Protein AF-A0A6A3ADL6-F1 (afdb_monomer)

Radius of gyration: 21.62 Å; Cα contacts (8 Å, |Δi|>4): 253; chains: 1; bounding box: 56×43×59 Å

pLDDT: mean 82.07, std 18.43, range [26.05, 97.94]

Mean predicted aligned error: 9.46 Å

Foldseek 3Di:
DDDDDPPVVVVVVLVQLVVPPDDDDPPVLSLQLVLQLVLLVVLCVVLPVVLADPLLSVLLSLLSSCVVQLPPWDQDPVRDTDRVLQCSQCPRVVHDSVSSVLSNLLSVLLVLLLQLLVVLLVVDDPPRDPDCLDPLLPPADPVLSSLLSLLVSCLSNFPSVLSSLLSSLLVHDDPDDDDDDNPPDRSPSVVSSVSSVSSQVSCVVLVSNGSNVDDQQDDLVLLCVLLVPPDDDPVSVSLSSNSSSVCSSPVPDHSVNSSVVSNVVSVVVVVVD

Sequence (273 aa):
MNVPCPGNEFGLWLVLALSVVGKGWGGSWRLLSAAYLDASWQLIQLIGCSNFDAEQRRLCLYSALFLPLRGTSYKDRKDKMIPEVNYIFRDSLKRKASDADTVINIHKSLEKFLSLIPSLLSNGDVQITEVDWGKEFVDVPVTSKLRVLTGFLLREIKDFWRVALLVSTLLYHSDIDCSQDIIGDHFQLDKRKGIFVSVENAIVKLGLEKVWDLKPLVNGKDIMNVLQLKVGGPLVREWQQKALSWQLAHPSGTAEECLDWMKETYSKRIKME

Organism: Hibiscus syriacus (NCBI:txid106335)

Nearest PDB structures (foldseek):
  8tno-assembly1_A  TM=2.642E-01  e=3.066E+00  synthetic construct
  8xma-assembly1_A  TM=2.063E-01  e=3.663E+00  Homo sapiens

Solvent-accessible surface area (backbone atoms only — not comparable to full-atom values): 16088 Å² total; per-residue (Å²): 134,87,77,78,80,68,63,73,63,50,53,53,51,50,54,53,61,62,63,68,66,62,97,83,71,69,75,63,60,61,54,51,20,50,50,37,28,52,52,50,52,52,41,41,57,73,75,36,61,85,84,42,56,76,62,53,48,52,48,36,43,51,38,29,39,46,47,88,46,63,88,42,62,45,68,48,102,80,71,45,80,40,50,46,60,46,50,45,27,53,74,70,66,64,46,60,68,66,58,31,53,50,34,53,49,36,52,66,44,27,65,60,47,55,42,41,48,62,40,49,68,56,82,74,63,82,76,66,59,99,64,92,81,59,87,81,61,78,86,52,56,77,92,31,38,66,53,26,55,52,40,52,53,36,43,75,51,36,93,47,38,65,43,29,48,50,57,27,42,77,70,55,78,67,100,71,81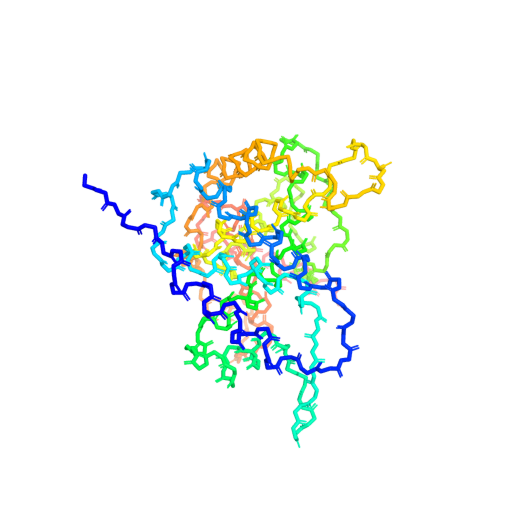,94,68,96,41,91,87,74,51,74,87,45,53,70,60,35,45,51,51,44,53,48,40,52,50,39,41,46,74,67,68,42,79,61,48,51,77,58,72,72,75,67,55,76,65,57,51,28,61,68,70,69,47,93,65,84,53,72,68,55,54,52,50,50,53,47,51,47,46,49,44,51,53,36,83,86,62,50,51,66,59,51,51,51,53,47,46,55,53,51,55,52,52,64,75,75,108

Structure (mmCIF, N/CA/C/O backbone):
data_AF-A0A6A3ADL6-F1
#
_entry.id   AF-A0A6A3ADL6-F1
#
loop_
_atom_site.group_PDB
_atom_site.id
_atom_site.type_symbol
_atom_site.label_atom_id
_atom_site.label_alt_id
_atom_site.label_comp_id
_atom_site.label_asym_id
_atom_site.label_entity_id
_atom_site.label_seq_id
_atom_site.pdbx_PDB_ins_code
_atom_site.Cartn_x
_atom_site.Cartn_y
_atom_site.Cartn_z
_atom_site.occupancy
_atom_site.B_iso_or_equiv
_atom_site.auth_seq_id
_atom_site.auth_comp_id
_atom_site.auth_asym_id
_atom_site.auth_atom_id
_atom_site.pdbx_PDB_model_num
ATOM 1 N N . MET A 1 1 ? 24.712 -21.398 -8.195 1.00 28.28 1 MET A N 1
ATOM 2 C CA . MET A 1 1 ? 23.794 -21.830 -9.271 1.00 28.28 1 MET A CA 1
ATOM 3 C C . MET A 1 1 ? 23.342 -20.583 -10.008 1.00 28.28 1 MET A C 1
ATOM 5 O O . MET A 1 1 ? 22.650 -19.764 -9.419 1.00 28.28 1 MET A O 1
ATOM 9 N N . ASN A 1 2 ? 23.840 -20.392 -11.231 1.00 26.05 2 ASN A N 1
ATOM 10 C CA . ASN A 1 2 ? 23.532 -19.236 -12.071 1.00 26.05 2 ASN A CA 1
ATOM 11 C C . ASN A 1 2 ? 22.066 -19.292 -12.504 1.00 26.05 2 ASN A C 1
ATOM 13 O O . ASN A 1 2 ? 21.670 -20.200 -13.231 1.00 26.05 2 ASN A O 1
ATOM 17 N N . VAL A 1 3 ? 21.274 -18.326 -12.050 1.00 30.58 3 VAL A N 1
ATOM 18 C CA . VAL A 1 3 ? 19.953 -18.049 -12.619 1.00 30.58 3 VAL A CA 1
ATOM 19 C C . VAL A 1 3 ? 20.197 -17.398 -13.987 1.00 30.58 3 VAL A C 1
ATOM 21 O O . VAL A 1 3 ? 20.947 -16.423 -14.046 1.00 30.58 3 VAL A O 1
ATOM 24 N N . PRO A 1 4 ? 19.646 -17.921 -15.095 1.00 28.30 4 PRO A N 1
ATOM 25 C CA . PRO A 1 4 ? 19.883 -17.335 -16.407 1.00 28.30 4 PRO A CA 1
ATOM 26 C C . PRO A 1 4 ? 19.206 -15.961 -16.496 1.00 28.30 4 PRO A C 1
ATOM 28 O O . PRO A 1 4 ? 18.048 -15.800 -16.108 1.00 28.30 4 PRO A O 1
ATOM 31 N N . CYS A 1 5 ? 19.934 -14.968 -17.014 1.00 30.80 5 CYS A N 1
ATOM 32 C CA . CYS A 1 5 ? 19.394 -13.655 -17.355 1.00 30.80 5 CYS A CA 1
ATOM 33 C C . CYS A 1 5 ? 18.199 -13.807 -18.318 1.00 30.80 5 CYS A C 1
ATOM 35 O O . CYS A 1 5 ? 18.342 -14.462 -19.353 1.00 30.80 5 CYS A O 1
ATOM 37 N N . PRO A 1 6 ? 17.048 -13.156 -18.070 1.00 37.97 6 PRO A N 1
ATOM 38 C CA . PRO A 1 6 ? 15.854 -13.275 -18.910 1.00 37.97 6 PRO A CA 1
ATOM 39 C C . PRO A 1 6 ? 15.919 -12.387 -20.175 1.00 37.97 6 PRO A C 1
ATOM 41 O O . PRO A 1 6 ? 14.896 -11.914 -20.667 1.00 37.97 6 PRO A O 1
ATOM 44 N N . GLY A 1 7 ? 17.121 -12.134 -20.705 1.00 36.31 7 GLY A N 1
ATOM 45 C CA . GLY A 1 7 ? 17.380 -11.100 -21.715 1.00 36.31 7 GLY A CA 1
ATOM 46 C C . GLY A 1 7 ? 16.713 -11.336 -23.075 1.00 36.31 7 GLY A C 1
ATOM 47 O O . GLY A 1 7 ? 16.273 -10.381 -23.709 1.00 36.31 7 GLY A O 1
ATOM 48 N N . ASN A 1 8 ? 16.564 -12.592 -23.509 1.00 34.69 8 ASN A N 1
ATOM 49 C CA . ASN A 1 8 ? 16.067 -12.879 -24.861 1.00 34.69 8 ASN A CA 1
ATOM 50 C C . ASN A 1 8 ? 14.541 -12.960 -24.969 1.00 34.69 8 ASN A C 1
ATOM 52 O O . ASN A 1 8 ? 13.993 -12.596 -26.005 1.00 3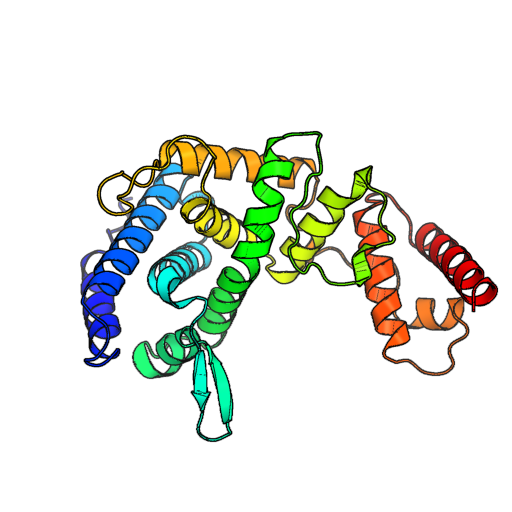4.69 8 ASN A O 1
ATOM 56 N N . GLU A 1 9 ? 13.834 -13.376 -23.916 1.00 38.03 9 GLU A N 1
ATOM 57 C CA . GLU A 1 9 ? 12.369 -13.358 -23.954 1.00 38.03 9 GLU A CA 1
ATOM 58 C C . GLU A 1 9 ? 11.842 -11.934 -23.760 1.00 38.03 9 GLU A C 1
ATOM 60 O O . GLU A 1 9 ? 10.982 -11.494 -24.521 1.00 38.03 9 GLU A O 1
ATOM 65 N N . PHE A 1 10 ? 12.389 -11.167 -22.807 1.00 42.34 10 PHE A N 1
ATOM 66 C CA . PHE A 1 10 ? 11.939 -9.795 -22.531 1.00 42.34 10 PHE A CA 1
ATOM 67 C C . PHE A 1 10 ? 12.136 -8.833 -23.710 1.00 42.34 10 PHE A C 1
ATOM 69 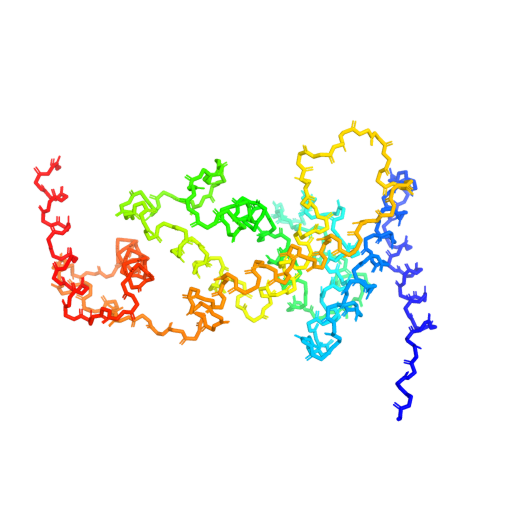O O . PHE A 1 10 ? 11.288 -7.967 -23.916 1.00 42.34 10 PHE A O 1
ATOM 76 N N . GLY A 1 11 ? 13.186 -9.009 -24.520 1.00 37.50 11 GLY A N 1
ATOM 77 C CA . GLY A 1 11 ? 13.386 -8.224 -25.744 1.00 37.50 11 GLY A CA 1
ATOM 78 C C . GLY A 1 11 ? 12.254 -8.409 -26.763 1.00 37.50 11 GLY A C 1
ATOM 79 O O . GLY A 1 11 ? 11.757 -7.431 -27.321 1.00 37.50 11 GLY A O 1
ATOM 80 N N . LEU A 1 12 ? 11.767 -9.641 -26.942 1.00 38.62 12 LEU A N 1
ATOM 81 C CA . LEU A 1 12 ? 10.598 -9.933 -27.783 1.00 38.62 12 LEU A CA 1
ATOM 82 C C . LEU A 1 12 ? 9.290 -9.408 -27.169 1.00 38.62 12 LEU A C 1
ATOM 84 O O . LEU A 1 12 ? 8.440 -8.896 -27.899 1.00 38.62 12 LEU A O 1
ATOM 88 N N . TRP A 1 13 ? 9.140 -9.470 -25.840 1.00 45.41 13 TRP A N 1
ATOM 89 C CA . TRP A 1 13 ? 7.986 -8.894 -25.132 1.00 45.41 13 TRP A CA 1
ATOM 90 C C . TRP A 1 13 ? 7.928 -7.367 -25.255 1.00 45.41 13 TRP A C 1
ATOM 92 O O . TRP A 1 13 ? 6.842 -6.817 -25.442 1.00 45.41 13 TRP A O 1
ATOM 102 N N . LEU A 1 14 ? 9.080 -6.692 -25.211 1.00 45.62 14 LEU A N 1
ATOM 103 C CA . LEU A 1 14 ? 9.196 -5.251 -25.417 1.00 45.62 14 LEU A CA 1
ATOM 104 C C . LEU A 1 14 ? 8.797 -4.891 -26.856 1.00 45.62 14 LEU A C 1
ATOM 106 O O . LEU A 1 14 ? 7.938 -4.041 -27.053 1.00 45.62 14 LEU A O 1
ATOM 110 N N . VAL A 1 15 ? 9.316 -5.598 -27.864 1.00 46.78 15 VAL A N 1
ATOM 111 C CA . VAL A 1 15 ? 8.960 -5.363 -29.277 1.00 46.78 15 VAL A CA 1
ATOM 112 C C . VAL A 1 15 ? 7.466 -5.600 -29.544 1.00 46.78 15 VAL A C 1
ATOM 114 O O . VAL A 1 15 ? 6.835 -4.795 -30.231 1.00 46.78 15 VAL A O 1
ATOM 117 N N . LEU A 1 16 ? 6.865 -6.648 -28.970 1.00 44.25 16 LEU A N 1
ATOM 118 C CA . LEU A 1 16 ? 5.438 -6.952 -29.143 1.00 44.25 16 LEU A CA 1
ATOM 119 C C . LEU A 1 16 ? 4.528 -5.948 -28.420 1.00 44.25 16 LEU A C 1
ATOM 121 O O . LEU A 1 16 ? 3.575 -5.458 -29.024 1.00 44.25 16 LEU A O 1
ATOM 125 N N . ALA A 1 17 ? 4.842 -5.570 -27.177 1.00 45.53 17 ALA A N 1
ATOM 126 C CA . ALA A 1 17 ? 4.095 -4.538 -26.453 1.00 45.53 17 ALA A CA 1
ATOM 127 C C . ALA A 1 17 ? 4.173 -3.170 -27.162 1.00 45.53 17 ALA A C 1
ATOM 129 O O . ALA A 1 17 ? 3.171 -2.462 -27.273 1.00 45.53 17 ALA A O 1
ATOM 130 N N . LEU A 1 18 ? 5.347 -2.829 -27.707 1.00 46.91 18 LEU A N 1
ATOM 131 C CA . LEU A 1 18 ? 5.610 -1.580 -28.429 1.00 46.91 18 LEU A CA 1
ATOM 132 C C . LEU A 1 18 ? 4.997 -1.533 -29.840 1.00 46.91 18 LEU A C 1
ATOM 134 O O . LEU A 1 18 ? 4.845 -0.444 -30.395 1.00 46.91 18 LEU A O 1
ATOM 138 N N . SER A 1 19 ? 4.641 -2.680 -30.427 1.00 46.78 19 SER A N 1
ATOM 139 C CA . SER A 1 19 ? 4.036 -2.755 -31.766 1.00 46.78 19 SER A CA 1
ATOM 140 C C . SER A 1 19 ? 2.519 -2.539 -31.757 1.00 46.78 19 SER A C 1
ATOM 142 O O . SER A 1 19 ? 1.960 -2.131 -32.773 1.00 46.78 19 SER A O 1
ATOM 144 N N . VAL A 1 20 ? 1.849 -2.786 -30.624 1.00 48.22 20 VAL A N 1
ATOM 145 C CA . VAL A 1 20 ? 0.377 -2.721 -30.517 1.00 48.22 20 VAL A CA 1
ATOM 146 C C . VAL A 1 20 ? -0.138 -1.304 -30.223 1.00 48.22 20 VAL A C 1
ATOM 148 O O . VAL A 1 20 ? -1.261 -0.970 -30.597 1.00 48.22 20 VAL A O 1
ATOM 151 N N . VAL A 1 21 ? 0.681 -0.427 -29.632 1.00 47.69 21 VAL A N 1
ATOM 152 C CA . VAL A 1 21 ? 0.323 0.991 -29.442 1.00 47.69 21 VAL A CA 1
ATOM 153 C C . VAL A 1 21 ? 0.636 1.757 -30.733 1.00 47.69 21 VAL A C 1
ATOM 155 O O . VAL A 1 21 ? 1.783 2.119 -31.015 1.00 47.69 21 VAL A O 1
ATOM 158 N N . GLY A 1 22 ? -0.402 1.908 -31.557 1.00 40.75 22 GLY A N 1
ATOM 159 C CA . GLY A 1 22 ? -0.365 2.442 -32.915 1.00 40.75 22 GLY A CA 1
ATOM 160 C C . GLY A 1 22 ? 0.176 3.869 -33.062 1.00 40.75 22 GLY A C 1
ATOM 161 O O . GLY A 1 22 ? 0.240 4.669 -32.131 1.00 40.75 22 GLY A O 1
ATOM 162 N N . LYS A 1 23 ? 0.570 4.151 -34.308 1.00 37.62 23 LYS A N 1
ATOM 163 C CA . LYS A 1 23 ? 1.129 5.399 -34.843 1.00 37.62 23 LYS A CA 1
ATOM 164 C C . LYS A 1 23 ? 0.335 6.632 -34.381 1.00 37.62 23 LYS A C 1
ATOM 166 O O . LYS A 1 23 ? -0.766 6.867 -34.861 1.00 37.62 23 LYS A O 1
ATOM 171 N N . GLY A 1 24 ? 0.905 7.422 -33.477 1.00 40.19 24 GLY A N 1
ATOM 172 C CA . GLY A 1 24 ? 0.292 8.667 -32.993 1.00 40.19 24 GLY A CA 1
ATOM 173 C C . GLY A 1 24 ? 1.018 9.292 -31.804 1.00 40.19 24 GLY A C 1
ATOM 174 O O . GLY A 1 24 ? 0.949 10.497 -31.599 1.00 40.19 24 GLY A O 1
ATOM 175 N N . TRP A 1 25 ? 1.787 8.492 -31.067 1.00 44.53 25 TRP A N 1
ATOM 176 C CA . TRP A 1 25 ? 2.556 8.949 -29.917 1.00 44.53 25 TRP A CA 1
ATOM 177 C C . TRP A 1 25 ? 4.029 9.043 -30.317 1.00 44.53 25 TRP A C 1
ATOM 179 O O . TRP A 1 25 ? 4.647 8.025 -30.639 1.00 44.53 25 TRP A O 1
ATOM 189 N N . GLY A 1 26 ? 4.579 10.262 -30.353 1.00 44.19 26 GLY A N 1
ATOM 190 C CA . GLY A 1 26 ? 5.989 10.505 -30.669 1.00 44.19 26 GLY A CA 1
ATOM 191 C C . GLY A 1 26 ? 6.916 9.627 -29.819 1.00 44.19 26 GLY A C 1
ATOM 192 O O . GLY A 1 26 ? 6.598 9.323 -28.671 1.00 44.19 26 GLY A O 1
ATOM 193 N N . GLY A 1 27 ? 8.058 9.206 -30.374 1.00 54.38 27 GLY A N 1
ATOM 194 C CA . GLY A 1 27 ? 8.963 8.187 -29.806 1.00 54.38 27 GLY A CA 1
ATOM 195 C C . GLY A 1 27 ? 9.491 8.417 -28.376 1.00 54.38 27 GLY A C 1
ATOM 196 O O . GLY A 1 27 ? 10.153 7.537 -27.836 1.00 54.38 27 GLY A O 1
ATOM 197 N N . SER A 1 28 ? 9.159 9.546 -27.746 1.00 66.19 28 SER A N 1
ATOM 198 C CA . SER A 1 28 ? 9.544 9.946 -26.388 1.00 66.19 28 SER A CA 1
ATOM 199 C C . SER A 1 28 ? 9.048 8.990 -25.287 1.00 66.19 28 SER A C 1
ATOM 201 O O . SER A 1 28 ? 9.823 8.603 -24.414 1.00 66.19 28 SER A O 1
ATOM 203 N N . TRP A 1 29 ? 7.799 8.503 -25.344 1.00 72.75 29 TRP A N 1
ATOM 204 C CA . TRP A 1 29 ? 7.263 7.642 -24.271 1.00 72.75 29 TRP A CA 1
ATOM 205 C C . TRP A 1 29 ? 7.923 6.259 -24.219 1.00 72.75 29 TRP A C 1
ATOM 207 O O . TRP A 1 29 ? 8.055 5.681 -23.145 1.00 72.75 29 TRP A O 1
ATOM 217 N N . ARG A 1 30 ? 8.371 5.733 -25.368 1.00 77.69 30 ARG A N 1
ATOM 218 C CA . ARG A 1 30 ? 9.029 4.419 -25.452 1.00 77.69 30 ARG A CA 1
ATOM 219 C C . ARG A 1 30 ? 10.383 4.434 -24.755 1.00 77.69 30 ARG A C 1
ATOM 221 O O . ARG A 1 30 ? 10.712 3.493 -24.039 1.00 77.69 30 ARG A O 1
ATOM 228 N N . LEU A 1 31 ? 11.138 5.514 -24.955 1.00 82.94 31 LEU A N 1
ATOM 229 C CA . LEU A 1 31 ? 12.417 5.738 -24.287 1.00 82.94 31 LEU A CA 1
ATOM 230 C C . LEU A 1 31 ? 12.213 5.878 -22.778 1.00 82.94 31 LEU A C 1
ATOM 232 O O . LEU A 1 31 ? 12.921 5.240 -22.007 1.00 82.94 31 LEU A O 1
ATOM 236 N N . LEU A 1 32 ? 11.186 6.623 -22.365 1.00 84.56 32 LEU A N 1
ATOM 237 C CA . LEU A 1 32 ? 10.854 6.796 -20.954 1.00 84.56 32 LEU A CA 1
ATOM 238 C C . LEU A 1 32 ? 10.428 5.476 -20.284 1.00 84.56 32 LEU A C 1
ATOM 240 O O . LEU A 1 32 ? 10.901 5.151 -19.198 1.00 84.56 32 LEU A O 1
ATOM 244 N N . SER A 1 33 ? 9.588 4.675 -20.946 1.00 88.31 33 SER A N 1
ATOM 245 C CA . SER A 1 33 ? 9.209 3.331 -20.489 1.00 88.31 33 SER A CA 1
ATOM 246 C C . SER A 1 33 ? 10.418 2.405 -20.328 1.00 88.31 33 SER A C 1
ATOM 248 O O . SER A 1 33 ? 10.513 1.694 -19.329 1.00 88.31 33 SER A O 1
ATOM 250 N N . ALA A 1 34 ? 11.347 2.415 -21.291 1.00 88.62 34 ALA A N 1
ATOM 251 C CA . ALA A 1 34 ? 12.572 1.622 -21.215 1.00 88.62 34 ALA A CA 1
ATOM 252 C C . ALA A 1 34 ? 13.479 2.083 -20.063 1.00 88.62 34 ALA A C 1
ATOM 254 O O . ALA A 1 34 ? 13.995 1.247 -19.326 1.00 88.62 34 ALA A O 1
ATOM 255 N N . ALA A 1 35 ? 13.610 3.397 -19.865 1.00 89.56 35 ALA A N 1
ATOM 256 C CA . ALA A 1 35 ? 14.405 3.976 -18.789 1.00 89.56 35 ALA A CA 1
ATOM 257 C C . ALA A 1 35 ? 13.854 3.602 -17.400 1.00 89.56 35 ALA A C 1
ATOM 259 O O . ALA A 1 35 ? 14.607 3.143 -16.545 1.00 89.56 35 ALA A O 1
ATOM 260 N N . TYR A 1 36 ? 12.535 3.702 -17.185 1.00 92.88 36 TYR A N 1
ATOM 261 C CA . TYR A 1 36 ? 11.912 3.260 -15.929 1.00 92.88 36 TYR A CA 1
ATOM 262 C C . TYR A 1 36 ? 12.061 1.758 -15.694 1.00 92.88 36 TYR A C 1
ATOM 264 O O . TYR A 1 36 ? 12.295 1.337 -14.558 1.00 92.88 36 TYR A O 1
ATOM 272 N N . LEU A 1 37 ? 11.913 0.946 -16.745 1.00 93.81 37 LEU A N 1
ATOM 273 C CA . LEU A 1 37 ? 12.081 -0.502 -16.654 1.00 93.81 37 LEU A CA 1
ATOM 274 C C . LEU A 1 37 ? 13.503 -0.863 -16.209 1.00 93.81 37 LEU A C 1
ATOM 276 O O . LEU A 1 37 ? 13.666 -1.639 -15.267 1.00 93.81 37 LEU A O 1
ATOM 280 N N . ASP A 1 38 ? 14.509 -0.276 -16.860 1.00 92.06 38 ASP A N 1
ATOM 281 C CA . ASP A 1 38 ? 15.918 -0.507 -16.547 1.00 92.06 38 ASP A CA 1
ATOM 282 C C . ASP A 1 38 ? 16.265 -0.031 -15.128 1.00 92.06 38 ASP A C 1
ATOM 284 O O . ASP A 1 38 ? 16.781 -0.803 -14.318 1.00 92.06 38 ASP A O 1
ATOM 288 N N . ALA A 1 39 ? 15.852 1.186 -14.766 1.00 92.38 39 ALA A N 1
ATOM 289 C CA . ALA A 1 39 ? 16.044 1.731 -13.424 1.00 92.38 39 ALA A CA 1
ATOM 290 C C . ALA A 1 39 ? 15.411 0.853 -12.336 1.00 92.38 39 ALA A C 1
ATOM 292 O O . ALA A 1 39 ? 16.028 0.598 -11.302 1.00 92.38 39 ALA A O 1
ATOM 293 N N . SER A 1 40 ? 14.199 0.347 -12.575 1.00 94.62 40 SER A N 1
ATOM 294 C CA . SER A 1 40 ? 13.509 -0.541 -11.631 1.00 94.62 40 SER A CA 1
ATOM 295 C C . SER A 1 40 ? 14.224 -1.872 -11.485 1.00 94.62 40 SER A C 1
ATOM 297 O O . SER A 1 40 ? 14.384 -2.365 -10.370 1.00 94.62 40 SER A O 1
ATOM 299 N N . TRP A 1 41 ? 14.676 -2.451 -12.599 1.00 95.19 41 TRP A N 1
ATOM 300 C CA . TRP A 1 41 ? 15.434 -3.694 -12.578 1.00 95.19 41 TRP A CA 1
ATOM 301 C C . TRP A 1 41 ? 16.720 -3.545 -11.767 1.00 95.19 41 TRP A C 1
ATOM 303 O O . TRP A 1 41 ? 16.965 -4.340 -10.858 1.00 95.19 41 TRP A O 1
ATOM 313 N N . GLN A 1 42 ? 17.504 -2.501 -12.037 1.00 94.62 42 GLN A N 1
ATOM 314 C CA . GLN A 1 42 ? 18.729 -2.220 -11.294 1.00 94.62 42 GLN A CA 1
ATOM 315 C C . GLN A 1 42 ? 18.446 -1.948 -9.808 1.00 94.62 42 GLN A C 1
ATOM 317 O O . GLN A 1 42 ? 19.137 -2.478 -8.937 1.00 94.62 42 GLN A O 1
ATOM 322 N N . LEU A 1 43 ? 17.389 -1.193 -9.494 1.00 94.19 43 LEU A N 1
ATOM 323 C CA . LEU A 1 43 ? 17.005 -0.896 -8.115 1.00 94.19 43 LEU A CA 1
ATOM 324 C C . LEU A 1 43 ? 16.593 -2.157 -7.335 1.00 94.19 43 LEU A C 1
ATOM 326 O O . LEU A 1 43 ? 16.990 -2.310 -6.180 1.00 94.19 43 LEU A O 1
ATOM 330 N N . ILE A 1 44 ? 15.879 -3.099 -7.966 1.00 95.25 44 ILE A N 1
ATOM 331 C CA . ILE A 1 44 ? 15.574 -4.417 -7.377 1.00 95.25 44 ILE A CA 1
ATOM 332 C C . ILE A 1 44 ? 16.869 -5.165 -7.025 1.00 95.25 44 ILE A C 1
ATOM 334 O O . ILE A 1 44 ? 16.963 -5.743 -5.940 1.00 95.25 44 ILE A O 1
ATOM 338 N N . GLN A 1 45 ? 17.878 -5.145 -7.906 1.00 93.88 45 GLN A N 1
ATOM 339 C CA . GLN A 1 45 ? 19.170 -5.785 -7.624 1.00 93.88 45 GLN A CA 1
ATOM 340 C C . GLN A 1 45 ? 19.884 -5.123 -6.442 1.00 93.88 45 GLN A C 1
ATOM 342 O O . GLN A 1 45 ? 20.382 -5.819 -5.559 1.00 93.88 45 GLN A O 1
ATOM 347 N N . LEU A 1 46 ? 19.893 -3.788 -6.400 1.00 93.94 46 LEU A N 1
ATOM 348 C CA . LEU A 1 46 ? 20.554 -3.012 -5.350 1.00 93.94 46 LEU A CA 1
ATOM 349 C C . LEU A 1 46 ? 19.908 -3.194 -3.973 1.00 93.94 46 LEU A C 1
ATOM 351 O O . LEU A 1 46 ? 20.624 -3.260 -2.971 1.00 93.94 46 LEU A O 1
ATOM 355 N N . ILE A 1 47 ? 18.575 -3.246 -3.910 1.00 92.69 47 ILE A N 1
ATOM 356 C CA . ILE A 1 47 ? 17.817 -3.513 -2.676 1.00 92.69 47 ILE A CA 1
ATOM 357 C C . ILE A 1 47 ? 17.997 -4.973 -2.240 1.00 92.69 47 ILE A C 1
ATOM 359 O O . ILE A 1 47 ? 18.074 -5.256 -1.047 1.00 92.69 47 ILE A O 1
ATOM 363 N N . GLY A 1 48 ? 18.092 -5.885 -3.206 1.00 89.12 48 GLY A N 1
ATOM 364 C CA . GLY A 1 48 ? 18.252 -7.315 -2.992 1.00 89.12 48 GLY A CA 1
ATOM 365 C C . GLY A 1 48 ? 17.061 -8.092 -3.540 1.00 89.12 48 GLY A C 1
ATOM 366 O O . GLY A 1 48 ? 15.942 -8.007 -3.034 1.00 89.12 48 GLY A O 1
ATOM 367 N N . CYS A 1 49 ? 17.321 -8.928 -4.547 1.00 75.81 49 CYS A N 1
ATOM 368 C CA . CYS A 1 49 ? 16.310 -9.754 -5.210 1.00 75.81 49 CYS A CA 1
ATOM 369 C C . CYS A 1 49 ? 15.520 -10.686 -4.282 1.00 75.81 49 CYS A C 1
ATOM 371 O O . CYS A 1 49 ? 14.454 -11.140 -4.686 1.00 75.81 49 CYS A O 1
ATOM 373 N N . SER A 1 50 ? 16.047 -11.025 -3.102 1.00 77.00 50 SER A N 1
ATOM 374 C CA . SER A 1 50 ? 15.388 -11.880 -2.107 1.00 77.00 50 SER A CA 1
ATOM 375 C C . SER A 1 50 ? 14.237 -11.190 -1.378 1.00 77.00 50 SER A C 1
ATOM 377 O O . SER A 1 50 ? 13.397 -11.879 -0.812 1.00 77.00 50 SER A O 1
ATOM 379 N N . ASN A 1 51 ? 14.176 -9.855 -1.412 1.00 84.19 51 ASN A N 1
ATOM 380 C CA . ASN A 1 51 ? 13.104 -9.078 -0.781 1.00 84.19 51 ASN A CA 1
ATOM 381 C C . ASN A 1 51 ? 11.807 -9.078 -1.604 1.00 84.19 51 ASN A C 1
ATOM 383 O O . ASN A 1 51 ? 10.779 -8.609 -1.125 1.00 84.19 51 ASN A O 1
ATOM 387 N N . PHE A 1 52 ? 11.861 -9.600 -2.834 1.00 92.38 52 PHE A N 1
ATOM 388 C CA . PHE A 1 52 ? 10.733 -9.673 -3.749 1.00 92.38 52 PHE A CA 1
ATOM 389 C C . PHE A 1 52 ? 10.606 -11.084 -4.319 1.00 92.38 52 PHE A C 1
ATOM 391 O O . PHE A 1 52 ? 11.561 -11.632 -4.884 1.00 92.38 52 PHE A O 1
ATOM 398 N N . ASP A 1 53 ? 9.414 -11.665 -4.237 1.00 94.50 53 ASP A N 1
ATOM 399 C CA . ASP A 1 53 ? 9.147 -12.938 -4.898 1.00 94.50 53 ASP A CA 1
ATOM 400 C C . ASP A 1 53 ? 9.110 -12.797 -6.439 1.00 94.50 53 ASP A C 1
ATOM 402 O O . ASP A 1 53 ? 9.300 -11.725 -7.028 1.00 94.50 53 ASP A O 1
ATOM 406 N N . ALA A 1 54 ? 8.934 -13.915 -7.145 1.00 93.56 54 ALA A N 1
ATOM 407 C CA . ALA A 1 54 ? 8.904 -13.910 -8.607 1.00 93.56 54 ALA A CA 1
ATOM 408 C C . ALA A 1 54 ? 7.739 -13.085 -9.191 1.00 93.56 54 ALA A C 1
ATOM 410 O O . ALA A 1 54 ? 7.902 -12.470 -10.248 1.00 93.56 54 ALA A O 1
ATOM 411 N N . GLU A 1 55 ? 6.590 -13.056 -8.520 1.00 94.56 55 GLU A N 1
ATOM 412 C CA . GLU A 1 55 ? 5.414 -12.304 -8.949 1.00 94.56 55 GLU A CA 1
ATOM 413 C C . GLU A 1 55 ? 5.589 -10.809 -8.686 1.00 94.56 55 GLU A C 1
ATOM 415 O O . GLU A 1 55 ? 5.427 -10.010 -9.609 1.00 94.56 55 GLU A O 1
ATOM 420 N N . GLN A 1 56 ? 6.024 -10.428 -7.487 1.00 96.12 56 GLN A N 1
ATOM 421 C CA . GLN A 1 56 ? 6.332 -9.050 -7.118 1.00 96.12 56 GLN A CA 1
ATOM 422 C C . GLN A 1 56 ? 7.380 -8.437 -8.049 1.00 96.12 56 GLN A C 1
ATOM 424 O O . GLN A 1 56 ? 7.187 -7.319 -8.525 1.00 96.12 56 GLN A O 1
ATOM 429 N N . ARG A 1 57 ? 8.450 -9.171 -8.393 1.00 96.00 57 ARG A N 1
ATOM 430 C CA . ARG A 1 57 ? 9.452 -8.695 -9.368 1.00 96.00 57 ARG A CA 1
ATOM 431 C C . ARG A 1 57 ? 8.837 -8.470 -10.744 1.00 96.00 57 ARG A C 1
ATOM 433 O O . ARG A 1 57 ? 9.043 -7.414 -11.338 1.00 96.00 57 ARG A O 1
ATOM 440 N N . ARG A 1 58 ? 8.044 -9.424 -11.245 1.00 95.25 58 ARG A N 1
ATOM 441 C CA . ARG A 1 58 ? 7.372 -9.298 -12.549 1.00 95.25 58 ARG A CA 1
ATOM 442 C C . ARG A 1 58 ? 6.428 -8.094 -12.578 1.00 95.25 58 ARG A C 1
ATOM 444 O O . ARG A 1 58 ? 6.466 -7.307 -13.521 1.00 95.25 58 ARG A O 1
ATOM 451 N N . LEU A 1 59 ? 5.589 -7.946 -11.554 1.00 96.56 59 LEU A N 1
ATOM 452 C CA . LEU A 1 59 ? 4.605 -6.867 -11.472 1.00 96.56 59 LEU A CA 1
ATOM 453 C C . LEU A 1 59 ? 5.255 -5.506 -11.193 1.00 96.56 59 LEU A C 1
ATOM 455 O O . LE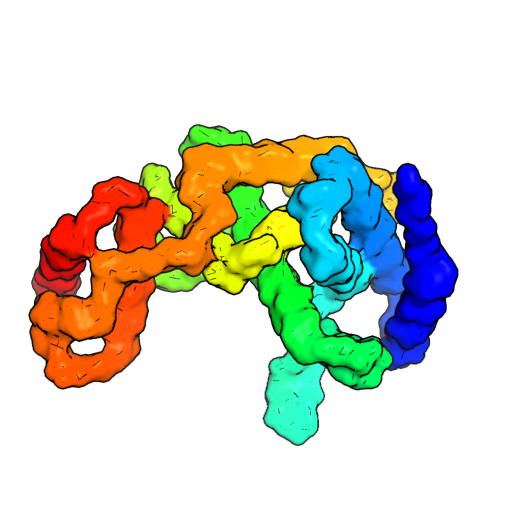U A 1 59 ? 4.751 -4.495 -11.678 1.00 96.56 59 LEU A O 1
ATOM 459 N N . CYS A 1 60 ? 6.408 -5.465 -10.520 1.00 97.25 60 CYS A N 1
ATOM 460 C CA . CYS A 1 60 ? 7.230 -4.260 -10.402 1.00 97.25 60 CYS A CA 1
ATOM 461 C C . CYS A 1 60 ? 7.716 -3.781 -11.775 1.00 97.25 60 CYS A C 1
ATOM 463 O O . CYS A 1 60 ? 7.502 -2.624 -12.133 1.00 97.25 60 CYS A O 1
ATOM 465 N N . LEU A 1 61 ? 8.269 -4.688 -12.587 1.00 96.31 61 LEU A N 1
ATOM 466 C CA . LEU A 1 61 ? 8.738 -4.363 -13.936 1.00 96.31 61 LEU A CA 1
ATOM 467 C C . LEU A 1 61 ? 7.599 -3.908 -14.856 1.00 96.31 61 LEU A C 1
ATOM 469 O O . LEU A 1 61 ? 7.766 -2.941 -15.595 1.00 96.31 61 LEU A O 1
ATOM 473 N N . TYR A 1 62 ? 6.420 -4.535 -14.786 1.00 96.50 62 TYR A N 1
ATOM 474 C CA . TYR A 1 62 ? 5.256 -4.038 -15.526 1.00 96.50 62 TYR A CA 1
ATOM 475 C C . TYR A 1 62 ? 4.783 -2.669 -15.034 1.00 96.50 62 TYR A C 1
ATOM 477 O O . TYR A 1 62 ? 4.451 -1.806 -15.847 1.00 96.50 62 TYR A O 1
ATOM 485 N N . SER A 1 63 ? 4.779 -2.452 -13.718 1.00 96.75 63 SER A N 1
ATOM 486 C CA . SER A 1 63 ? 4.410 -1.160 -13.137 1.00 96.75 63 SER A CA 1
ATOM 487 C C . SER A 1 63 ? 5.352 -0.052 -13.593 1.00 96.75 63 SER A C 1
ATOM 489 O O . SER A 1 63 ? 4.886 1.037 -13.912 1.00 96.75 63 SER A O 1
ATOM 491 N N . ALA A 1 64 ? 6.647 -0.338 -13.699 1.00 95.75 64 ALA A N 1
ATOM 492 C CA . ALA A 1 64 ? 7.644 0.583 -14.226 1.00 95.75 64 ALA A CA 1
ATOM 493 C C . ALA A 1 64 ? 7.494 0.828 -15.734 1.00 95.75 64 ALA A C 1
ATOM 495 O O . ALA A 1 64 ? 7.460 1.973 -16.179 1.00 95.75 64 ALA A O 1
ATOM 496 N N . LEU A 1 65 ? 7.331 -0.242 -16.520 1.00 94.31 65 LEU A N 1
ATOM 497 C CA . LEU A 1 65 ? 7.173 -0.166 -17.974 1.00 94.31 65 LEU A CA 1
ATOM 498 C C . LEU A 1 65 ? 5.982 0.715 -18.372 1.00 94.31 65 LEU A C 1
ATOM 500 O O . LEU A 1 65 ? 6.076 1.518 -19.303 1.00 94.31 65 LEU A O 1
ATOM 504 N N . PHE A 1 66 ? 4.866 0.575 -17.655 1.00 94.38 66 PHE A N 1
ATOM 505 C CA . PHE A 1 66 ? 3.628 1.308 -17.921 1.00 94.38 66 PHE A CA 1
ATOM 506 C C . PHE A 1 66 ? 3.468 2.576 -17.083 1.00 94.38 66 PHE A C 1
ATOM 508 O O . PHE A 1 66 ? 2.424 3.224 -17.146 1.00 94.38 66 PHE A O 1
ATOM 515 N N . LEU A 1 67 ? 4.493 2.966 -16.324 1.00 92.50 67 LEU A N 1
ATOM 516 C CA . LEU A 1 67 ? 4.463 4.156 -15.480 1.00 92.50 67 LEU A CA 1
ATOM 517 C C . LEU A 1 67 ? 4.146 5.458 -16.243 1.00 92.50 67 LEU A C 1
ATOM 519 O O . LEU A 1 67 ? 3.384 6.275 -15.710 1.00 92.50 67 LEU A O 1
ATOM 523 N N . PRO A 1 68 ? 4.633 5.661 -17.489 1.00 90.75 68 PRO A N 1
ATOM 524 C CA . PRO A 1 68 ? 4.244 6.821 -18.296 1.00 90.75 68 PRO A CA 1
ATOM 525 C C . PRO A 1 68 ? 2.750 6.865 -18.650 1.00 90.75 68 PRO A C 1
ATOM 527 O O . PRO A 1 68 ? 2.218 7.938 -18.910 1.00 90.75 68 PRO A O 1
ATOM 530 N N . LEU A 1 69 ? 2.062 5.719 -18.630 1.00 90.06 69 LEU A N 1
ATOM 531 C CA . LEU A 1 69 ? 0.649 5.585 -18.999 1.00 90.06 69 LEU A CA 1
ATOM 532 C C . LEU A 1 69 ? -0.296 5.594 -17.786 1.00 90.06 69 LEU A C 1
ATOM 534 O O . LEU A 1 69 ? -1.509 5.496 -17.961 1.00 90.06 69 LEU A O 1
ATOM 538 N N . ARG A 1 70 ? 0.215 5.735 -16.555 1.00 90.06 70 ARG A N 1
ATOM 539 C CA . ARG A 1 70 ? -0.562 5.563 -15.308 1.00 90.06 70 ARG A CA 1
ATOM 540 C C . ARG A 1 70 ? -1.829 6.426 -15.189 1.00 90.06 70 ARG A C 1
ATOM 542 O O . ARG A 1 70 ? -2.773 6.028 -14.516 1.00 90.06 70 ARG A O 1
ATOM 549 N N . GLY A 1 71 ? -1.847 7.598 -15.827 1.00 86.81 71 GLY A N 1
ATOM 550 C CA . GLY A 1 71 ? -2.978 8.539 -15.820 1.00 86.81 71 GLY A CA 1
ATOM 551 C C . GLY A 1 71 ? -3.862 8.482 -17.068 1.00 86.81 71 GLY A C 1
ATOM 552 O O . GLY A 1 71 ? -4.790 9.274 -17.198 1.00 86.81 71 GLY A O 1
ATOM 553 N N . THR A 1 72 ? -3.571 7.583 -18.008 1.00 89.56 72 THR A N 1
ATOM 554 C CA . THR A 1 72 ? -4.276 7.499 -19.293 1.00 89.56 72 THR A CA 1
ATOM 555 C C . THR A 1 72 ? -5.444 6.519 -19.222 1.00 89.56 72 THR A C 1
ATOM 557 O O . THR A 1 72 ? -5.421 5.515 -18.500 1.00 89.56 72 THR A O 1
ATOM 560 N N . SER A 1 73 ? -6.522 6.820 -19.938 1.00 89.75 73 SER A N 1
ATOM 561 C CA . SER A 1 73 ? -7.719 5.982 -19.999 1.00 89.75 73 SER A CA 1
ATOM 562 C C . SER A 1 73 ? -8.460 6.217 -21.309 1.00 89.75 73 SER A C 1
ATOM 564 O O . SER A 1 73 ? -8.448 7.323 -21.844 1.00 89.75 73 SER A O 1
ATOM 566 N N . TYR A 1 74 ? -9.161 5.194 -21.788 1.00 84.81 74 TYR A N 1
ATOM 567 C CA . TYR A 1 74 ? -9.998 5.258 -22.984 1.00 84.81 74 TYR A CA 1
ATOM 568 C C . TYR A 1 74 ? -11.449 4.897 -22.650 1.00 84.81 74 TYR A C 1
ATOM 570 O O . TYR A 1 74 ? -11.725 4.265 -21.629 1.00 84.81 74 TYR A O 1
ATOM 578 N N . LYS A 1 75 ? -12.384 5.296 -23.516 1.00 88.38 75 LYS A N 1
ATOM 579 C CA . LYS A 1 75 ? -13.786 4.873 -23.430 1.00 88.38 75 LYS A CA 1
ATOM 580 C C . LYS A 1 75 ? -13.982 3.572 -24.190 1.00 88.38 75 LYS A C 1
ATOM 582 O O . LYS A 1 75 ? -13.619 3.481 -25.363 1.00 88.38 75 LYS A O 1
ATOM 587 N N . ASP A 1 76 ? -14.555 2.573 -23.533 1.00 85.25 76 ASP A N 1
ATOM 588 C CA . ASP A 1 76 ? -14.966 1.348 -24.212 1.00 85.25 76 ASP A CA 1
ATOM 589 C C . ASP A 1 76 ? -16.250 1.555 -25.036 1.00 85.25 76 ASP A C 1
ATOM 591 O O . ASP A 1 76 ? -16.845 2.631 -25.068 1.00 85.25 76 ASP A O 1
ATOM 595 N N . ARG A 1 77 ? -16.716 0.489 -25.698 1.00 85.06 77 ARG A N 1
ATOM 596 C CA . ARG A 1 77 ? -17.963 0.509 -26.486 1.00 85.06 77 ARG A CA 1
ATOM 597 C C . ARG A 1 77 ? -19.223 0.797 -25.652 1.00 85.06 77 ARG A C 1
ATOM 599 O O . ARG A 1 77 ? -20.293 0.951 -26.228 1.00 85.06 77 ARG A O 1
ATOM 606 N N . LYS A 1 78 ? -19.120 0.792 -24.320 1.00 88.38 78 LYS A N 1
ATOM 607 C CA . LYS A 1 78 ? -20.195 1.048 -23.353 1.00 88.38 78 LYS A CA 1
ATOM 608 C C . LYS A 1 78 ? -19.981 2.377 -22.611 1.00 88.38 78 LYS A C 1
ATOM 610 O O . LYS A 1 78 ? -20.535 2.548 -21.528 1.00 88.38 78 LYS A O 1
ATOM 615 N N . ASP A 1 79 ? -19.153 3.276 -23.151 1.00 85.94 79 ASP A N 1
ATOM 616 C CA . ASP A 1 79 ? -18.766 4.560 -22.546 1.00 85.94 79 ASP A CA 1
ATOM 617 C C . ASP A 1 79 ? -18.108 4.459 -21.158 1.00 85.94 79 ASP A C 1
ATOM 619 O O . ASP A 1 79 ? -17.954 5.454 -20.443 1.00 85.94 79 ASP A O 1
ATOM 623 N N . LYS A 1 80 ? -17.651 3.267 -20.764 1.00 88.38 80 LYS A N 1
ATOM 624 C CA . LYS A 1 80 ? -16.916 3.073 -19.519 1.00 88.38 80 LYS A CA 1
ATOM 625 C C . LYS A 1 80 ? -15.475 3.535 -19.711 1.00 88.38 80 LYS A C 1
ATOM 627 O O . LYS A 1 80 ? -14.793 3.088 -20.630 1.00 88.38 80 LYS A O 1
ATOM 632 N N . MET A 1 81 ? -14.994 4.379 -18.800 1.00 87.94 81 MET A N 1
ATOM 633 C CA . MET A 1 81 ? -13.578 4.746 -18.730 1.00 87.94 81 MET A CA 1
ATOM 634 C C . MET A 1 81 ? -12.753 3.550 -18.240 1.00 87.94 81 MET A C 1
ATOM 636 O O . MET A 1 81 ? -12.987 3.029 -17.145 1.00 87.94 81 MET A O 1
ATOM 640 N N . ILE A 1 82 ? -11.794 3.110 -19.050 1.00 86.00 82 ILE A N 1
ATOM 641 C CA . ILE A 1 82 ? -10.903 1.986 -18.760 1.00 86.00 82 ILE A CA 1
ATOM 642 C C . ILE A 1 82 ? -9.447 2.474 -18.812 1.00 86.00 82 ILE A C 1
ATOM 644 O O . ILE A 1 82 ? -9.063 3.089 -19.807 1.00 86.00 82 ILE A O 1
ATOM 648 N N . PRO A 1 83 ? -8.615 2.175 -17.794 1.00 90.62 83 PRO A N 1
ATOM 649 C CA . PRO A 1 83 ? -7.184 2.472 -17.839 1.00 90.62 83 PRO A CA 1
ATOM 650 C C . PRO A 1 83 ? -6.505 1.795 -19.033 1.00 90.62 83 PRO A C 1
ATOM 652 O O . PRO A 1 83 ? -6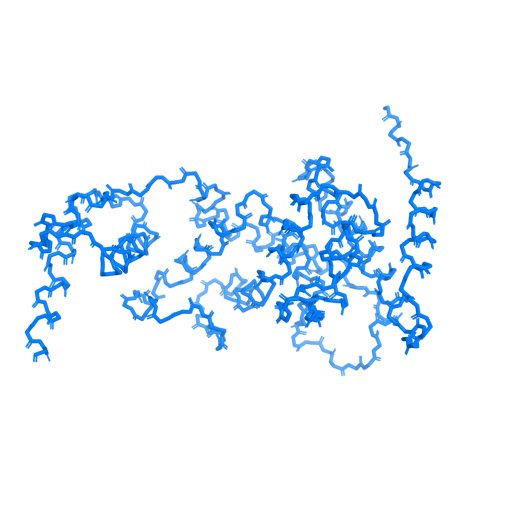.728 0.604 -19.269 1.00 90.62 83 PRO A O 1
ATOM 655 N N . GLU A 1 84 ? -5.640 2.510 -19.758 1.00 88.62 84 GLU A N 1
ATOM 656 C CA . GLU A 1 84 ? -4.954 1.947 -20.937 1.00 88.62 84 GLU A CA 1
ATOM 657 C C . GLU A 1 84 ? -4.119 0.711 -20.588 1.00 88.62 84 GLU A C 1
ATOM 659 O O . GLU A 1 84 ? -4.102 -0.266 -21.337 1.00 88.62 84 GLU A O 1
ATOM 664 N N . VAL A 1 85 ? -3.512 0.700 -19.397 1.00 89.75 85 VAL A N 1
ATOM 665 C CA . VAL A 1 85 ? -2.775 -0.453 -18.861 1.00 89.75 85 VAL A CA 1
ATOM 666 C C . VAL A 1 85 ? -3.626 -1.728 -18.896 1.00 89.75 85 VAL A C 1
ATOM 668 O O . VAL A 1 85 ? -3.130 -2.786 -19.274 1.00 89.75 85 VAL A O 1
ATOM 671 N N . ASN A 1 86 ? -4.925 -1.639 -18.595 1.00 90.12 86 ASN A N 1
ATOM 672 C CA . ASN A 1 86 ? -5.817 -2.799 -18.627 1.00 90.12 86 ASN A CA 1
ATOM 673 C C . ASN A 1 86 ? -5.931 -3.400 -20.036 1.00 90.12 86 ASN A C 1
ATOM 675 O O . ASN A 1 86 ? -5.865 -4.616 -20.202 1.00 90.12 86 ASN A O 1
ATOM 679 N N . TYR A 1 87 ? -6.072 -2.545 -21.052 1.00 86.69 87 TYR A N 1
ATOM 680 C CA . TYR A 1 87 ? -6.128 -2.979 -22.448 1.00 86.69 87 TYR A CA 1
ATOM 681 C C . TYR A 1 87 ? -4.812 -3.631 -22.874 1.00 86.69 87 TYR A C 1
ATOM 683 O O . TYR A 1 87 ? -4.814 -4.716 -23.450 1.00 86.69 87 TYR A O 1
ATOM 691 N N . ILE A 1 88 ? -3.674 -3.033 -22.508 1.00 88.00 88 ILE A N 1
ATOM 692 C CA . ILE A 1 88 ? -2.361 -3.603 -22.831 1.00 88.00 88 ILE A CA 1
ATOM 693 C C . ILE A 1 88 ? -2.212 -5.004 -22.229 1.00 88.00 88 ILE A C 1
ATOM 695 O O . ILE A 1 88 ? -1.762 -5.922 -22.910 1.00 88.00 88 ILE A O 1
ATOM 699 N N . PHE A 1 89 ? -2.619 -5.208 -20.978 1.00 90.31 89 PHE A N 1
ATOM 700 C CA . PHE A 1 89 ? -2.547 -6.528 -20.354 1.00 90.31 89 PHE A CA 1
ATOM 701 C C . PHE A 1 89 ? -3.472 -7.554 -21.012 1.00 90.31 89 PHE A C 1
ATOM 703 O O . PHE A 1 89 ? -3.044 -8.681 -21.281 1.00 90.31 89 PHE A O 1
ATOM 710 N N . ARG A 1 90 ? -4.733 -7.185 -21.248 1.00 85.81 90 ARG A N 1
ATOM 711 C CA . ARG A 1 90 ? -5.775 -8.122 -21.685 1.00 85.81 90 ARG A CA 1
ATOM 712 C C . ARG A 1 90 ? -5.705 -8.421 -23.174 1.00 85.81 90 ARG A C 1
ATOM 714 O O . ARG A 1 90 ? -5.738 -9.588 -23.559 1.00 85.81 90 ARG A O 1
ATOM 721 N N . ASP A 1 91 ? -5.591 -7.384 -23.987 1.00 84.50 91 ASP A N 1
ATOM 722 C CA . ASP A 1 91 ? -5.739 -7.469 -25.436 1.00 84.50 91 ASP A CA 1
ATOM 723 C C . ASP A 1 91 ? -4.378 -7.609 -26.133 1.00 84.50 91 ASP A C 1
ATOM 725 O O . ASP A 1 91 ? -4.246 -8.405 -27.066 1.00 84.50 91 ASP A O 1
ATOM 729 N N . SER A 1 92 ? -3.343 -6.918 -25.640 1.00 86.25 92 SER A N 1
ATOM 730 C CA . SER A 1 92 ? -2.003 -6.957 -26.251 1.00 86.25 92 SER A CA 1
ATOM 731 C C . SER A 1 92 ? -1.147 -8.107 -25.712 1.00 86.25 92 SER A C 1
ATOM 733 O O . SER A 1 92 ? -0.688 -8.959 -26.470 1.00 86.25 92 SER A O 1
ATOM 735 N N . LEU A 1 93 ? -0.930 -8.151 -24.394 1.00 87.50 93 LEU A N 1
ATOM 736 C CA . LEU A 1 93 ? -0.043 -9.123 -23.746 1.00 87.50 93 LEU A CA 1
ATOM 737 C C . LEU A 1 93 ? -0.717 -10.472 -23.475 1.00 87.50 93 LEU A C 1
ATOM 739 O O . LEU A 1 93 ? -0.016 -11.452 -23.219 1.00 87.50 93 LEU A O 1
ATOM 743 N N . LYS A 1 94 ? -2.057 -10.517 -23.492 1.00 87.38 94 LYS A N 1
ATOM 744 C CA . LYS A 1 94 ? -2.876 -11.695 -23.154 1.00 87.38 94 LYS A CA 1
ATOM 745 C C . LYS A 1 94 ? -2.505 -12.299 -21.792 1.00 87.38 94 LYS A C 1
ATOM 747 O O . LYS A 1 94 ? -2.394 -13.516 -21.631 1.00 87.38 94 LYS A O 1
ATOM 752 N N . ARG A 1 95 ? -2.267 -11.433 -20.806 1.00 87.06 95 ARG A N 1
ATOM 753 C CA . ARG A 1 95 ? -1.919 -11.795 -19.424 1.00 87.06 95 ARG A CA 1
ATOM 754 C C . ARG A 1 95 ? -3.161 -11.832 -18.532 1.00 87.06 95 ARG A C 1
ATOM 756 O O . ARG A 1 95 ? -4.264 -11.481 -18.948 1.00 87.06 95 ARG A O 1
ATOM 763 N N . LYS A 1 96 ? -2.983 -12.315 -17.299 1.00 89.31 96 LYS A N 1
ATOM 764 C CA . LYS A 1 96 ? -4.071 -12.455 -16.324 1.00 89.31 96 LYS A CA 1
ATOM 765 C C . LYS A 1 96 ? -4.683 -11.088 -16.008 1.00 89.31 96 LYS A C 1
ATOM 767 O O . LYS A 1 96 ? -3.956 -10.115 -15.836 1.00 89.31 96 LYS A O 1
ATOM 772 N N . ALA A 1 97 ? -6.007 -11.042 -15.857 1.00 89.12 97 ALA A N 1
ATOM 773 C CA . ALA A 1 97 ? -6.707 -9.828 -15.435 1.00 89.12 97 ALA A CA 1
ATOM 774 C C . ALA A 1 97 ? -6.235 -9.343 -14.053 1.00 89.12 97 ALA A C 1
ATOM 776 O O . ALA A 1 97 ? -6.060 -8.148 -13.859 1.00 89.12 97 ALA A O 1
ATOM 777 N N . SER A 1 98 ? -5.918 -10.275 -13.145 1.00 91.88 98 SER A N 1
ATOM 778 C CA . SER A 1 98 ? -5.357 -9.962 -11.827 1.00 91.88 98 SER A CA 1
ATOM 779 C C . SER A 1 98 ? -4.051 -9.171 -11.904 1.00 91.88 98 SER A C 1
ATOM 781 O O . SER A 1 98 ? -3.849 -8.268 -11.106 1.00 91.88 98 SER A O 1
ATOM 783 N N . ASP A 1 99 ? -3.178 -9.472 -12.872 1.00 93.50 99 ASP A N 1
ATOM 784 C CA . ASP A 1 99 ? -1.915 -8.746 -13.040 1.00 93.50 99 ASP A CA 1
ATOM 785 C C . ASP A 1 99 ? -2.185 -7.291 -13.450 1.00 93.50 99 ASP A C 1
ATOM 787 O O . ASP A 1 99 ? -1.548 -6.374 -12.933 1.00 93.50 99 ASP A O 1
ATOM 791 N N . ALA A 1 100 ? -3.161 -7.080 -14.342 1.00 93.31 100 ALA A N 1
ATOM 792 C CA . ALA A 1 100 ? -3.592 -5.748 -14.752 1.00 93.31 100 ALA A CA 1
ATOM 793 C C . ALA A 1 100 ? -4.158 -4.960 -13.564 1.00 93.31 100 ALA A C 1
ATOM 795 O O . ALA A 1 100 ? -3.752 -3.822 -13.331 1.00 93.31 100 ALA A O 1
ATOM 796 N N . ASP A 1 101 ? -5.052 -5.584 -12.792 1.00 94.19 101 ASP A N 1
ATOM 797 C CA . ASP A 1 101 ? -5.664 -4.979 -11.609 1.00 94.19 101 ASP A CA 1
ATOM 798 C C . ASP A 1 101 ? -4.603 -4.594 -10.568 1.00 94.19 101 ASP A C 1
ATOM 800 O O . ASP A 1 101 ? -4.641 -3.481 -10.041 1.00 94.19 101 ASP A O 1
ATOM 804 N N . THR A 1 102 ? -3.612 -5.459 -10.323 1.00 96.00 102 THR A N 1
ATOM 805 C CA . THR A 1 102 ? -2.509 -5.173 -9.395 1.00 96.00 102 THR A CA 1
ATOM 806 C C . THR A 1 102 ? -1.640 -4.013 -9.874 1.00 96.00 102 THR A C 1
ATOM 808 O O . THR A 1 102 ? -1.353 -3.117 -9.082 1.00 96.00 102 THR A O 1
ATOM 811 N N . VAL A 1 103 ? -1.251 -3.967 -11.155 1.00 96.56 103 VAL A N 1
ATOM 812 C CA . VAL A 1 103 ? -0.454 -2.845 -11.693 1.00 96.56 103 VAL A CA 1
ATOM 813 C C . VAL A 1 103 ? -1.228 -1.529 -11.615 1.00 96.56 103 VAL A C 1
ATOM 815 O O . VAL A 1 103 ? -0.677 -0.510 -11.201 1.00 96.56 103 VAL A O 1
ATOM 818 N N . ILE A 1 104 ? -2.522 -1.546 -11.940 1.00 94.81 104 ILE A N 1
ATOM 819 C CA . ILE A 1 104 ? -3.391 -0.369 -11.814 1.00 94.81 104 ILE A CA 1
ATOM 820 C C . ILE A 1 104 ? -3.491 0.073 -10.348 1.00 94.81 104 ILE A C 1
ATOM 822 O O . ILE A 1 104 ? -3.469 1.271 -10.070 1.00 94.81 104 ILE A O 1
ATOM 826 N N . ASN A 1 105 ? -3.585 -0.868 -9.405 1.00 95.50 105 ASN A N 1
ATOM 827 C CA . ASN A 1 105 ? -3.616 -0.558 -7.975 1.00 95.50 105 ASN A CA 1
ATOM 828 C C . ASN A 1 105 ? -2.287 0.051 -7.494 1.00 95.50 105 ASN A C 1
ATOM 830 O O . ASN A 1 105 ? -2.290 1.060 -6.791 1.00 95.50 105 ASN A O 1
ATOM 834 N N . ILE A 1 106 ? -1.152 -0.495 -7.948 1.00 97.31 106 ILE A N 1
ATOM 835 C CA . ILE A 1 106 ? 0.182 0.073 -7.707 1.00 97.31 106 ILE A CA 1
ATOM 836 C C . ILE A 1 106 ? 0.235 1.518 -8.205 1.00 97.31 106 ILE A C 1
ATOM 838 O O . ILE A 1 106 ? 0.586 2.406 -7.435 1.00 97.31 106 ILE A O 1
ATOM 842 N N . HIS A 1 107 ? -0.184 1.782 -9.444 1.00 95.75 107 HIS A N 1
ATOM 843 C CA . HIS A 1 107 ? -0.204 3.130 -10.021 1.00 95.75 107 HIS A CA 1
ATOM 844 C C . HIS A 1 107 ? -1.082 4.120 -9.250 1.00 95.75 107 HIS A C 1
ATOM 846 O O . HIS A 1 107 ? -0.655 5.246 -9.005 1.00 95.75 107 HIS A O 1
ATOM 852 N N . LYS A 1 108 ? -2.276 3.703 -8.817 1.00 93.56 108 LYS A N 1
ATOM 853 C CA . LYS A 1 108 ? -3.176 4.539 -7.999 1.00 93.56 108 LYS A CA 1
ATOM 854 C C . LYS A 1 108 ? -2.592 4.876 -6.627 1.00 93.56 108 LYS A C 1
ATOM 856 O O . LYS A 1 108 ? -2.891 5.931 -6.077 1.00 93.56 108 LYS A O 1
ATOM 861 N N . SER A 1 109 ? -1.761 3.991 -6.081 1.00 94.62 109 SER A N 1
ATOM 862 C CA . SER A 1 109 ? -1.137 4.170 -4.768 1.00 94.62 109 SER A CA 1
ATOM 863 C C . SER A 1 109 ? 0.057 5.136 -4.770 1.00 94.62 109 SER A C 1
ATOM 865 O O . SER A 1 109 ? 0.473 5.579 -3.700 1.00 94.62 109 SER A O 1
ATOM 867 N N . LEU A 1 110 ? 0.607 5.481 -5.944 1.00 94.44 110 LEU A N 1
ATOM 868 C CA . LEU A 1 110 ? 1.856 6.247 -6.038 1.00 94.44 110 LEU A CA 1
ATOM 869 C C . LEU A 1 110 ? 1.722 7.655 -5.458 1.00 94.44 110 LEU A C 1
ATOM 871 O O . LEU A 1 110 ? 2.571 8.058 -4.677 1.00 94.44 110 LEU A O 1
ATOM 875 N N . GLU A 1 111 ? 0.642 8.376 -5.767 1.00 91.75 111 GLU A N 1
ATOM 876 C CA . GLU A 1 111 ? 0.420 9.735 -5.240 1.00 91.75 111 GLU A CA 1
ATOM 877 C C . GLU A 1 111 ? 0.313 9.735 -3.706 1.00 91.75 111 GLU A C 1
ATOM 879 O O . GLU A 1 111 ? 0.904 10.566 -3.012 1.00 91.75 111 GLU A O 1
ATOM 884 N N . LYS A 1 112 ? -0.365 8.720 -3.155 1.00 93.62 112 LYS A N 1
ATOM 885 C CA . LYS A 1 112 ? -0.452 8.495 -1.708 1.00 93.62 112 LYS A CA 1
ATOM 886 C C . LYS A 1 112 ? 0.933 8.241 -1.109 1.00 93.62 112 LYS A C 1
ATOM 888 O O . LYS A 1 112 ? 1.292 8.895 -0.135 1.00 93.62 112 LYS A O 1
ATOM 893 N N . PHE A 1 113 ? 1.750 7.373 -1.707 1.00 94.56 113 PHE A N 1
ATOM 894 C CA . PHE A 1 113 ? 3.132 7.169 -1.257 1.00 94.56 113 PHE A CA 1
ATOM 895 C C . PHE A 1 113 ? 3.978 8.441 -1.360 1.00 94.56 113 PHE A C 1
ATOM 897 O O . PHE A 1 113 ? 4.643 8.790 -0.390 1.00 94.56 113 PHE A O 1
ATOM 904 N N . LEU A 1 114 ? 3.932 9.157 -2.486 1.00 92.69 114 LEU A N 1
ATOM 905 C CA . LEU A 1 114 ? 4.693 10.391 -2.703 1.00 92.69 114 LEU A CA 1
ATOM 906 C C . LEU A 1 114 ? 4.395 11.447 -1.631 1.00 92.69 114 LEU A C 1
ATOM 908 O O . LEU A 1 114 ? 5.328 12.084 -1.147 1.00 92.69 114 LEU A O 1
ATOM 912 N N . SER A 1 115 ? 3.137 11.570 -1.195 1.00 90.75 115 SER A N 1
ATOM 913 C CA . SER A 1 115 ? 2.767 12.467 -0.087 1.00 90.75 115 SER A CA 1
ATOM 914 C C . SER A 1 115 ? 3.198 11.983 1.304 1.00 90.75 115 SER A C 1
ATOM 916 O O . SER A 1 115 ? 3.402 12.806 2.193 1.00 90.75 115 SER A O 1
ATOM 918 N N . LEU A 1 116 ? 3.368 10.671 1.513 1.00 92.19 116 LEU A N 1
ATOM 919 C CA . LEU A 1 116 ? 3.813 10.113 2.797 1.00 92.19 116 LEU A CA 1
ATOM 920 C C . LEU A 1 116 ? 5.335 10.039 2.939 1.00 92.19 116 LEU A C 1
ATOM 922 O O . LEU A 1 116 ? 5.828 10.106 4.065 1.00 92.19 116 LEU A O 1
ATOM 926 N N . ILE A 1 117 ? 6.082 9.884 1.838 1.00 93.06 117 ILE A N 1
ATOM 927 C CA . ILE A 1 117 ? 7.544 9.712 1.860 1.00 93.06 117 ILE A CA 1
ATOM 928 C C . ILE A 1 117 ? 8.238 10.810 2.689 1.00 93.06 117 ILE A C 1
ATOM 930 O O . ILE A 1 117 ? 8.993 10.438 3.586 1.00 93.06 117 ILE A O 1
ATOM 934 N N . PRO A 1 118 ? 7.979 12.121 2.494 1.00 91.12 118 PRO A N 1
ATOM 935 C CA . PRO A 1 118 ? 8.626 13.163 3.295 1.00 91.12 118 PRO A CA 1
ATOM 936 C C . PRO A 1 118 ? 8.398 12.983 4.802 1.00 91.12 118 PRO A C 1
ATOM 938 O O . PRO A 1 118 ? 9.348 13.017 5.583 1.00 91.12 118 PRO A O 1
ATOM 941 N N . SER A 1 119 ? 7.158 12.709 5.220 1.00 90.06 119 SER A N 1
ATOM 942 C CA . SER A 1 119 ? 6.818 12.503 6.634 1.00 90.06 119 SER A CA 1
ATOM 943 C C . SER A 1 119 ? 7.417 11.216 7.209 1.00 90.06 119 SER A C 1
ATOM 945 O O . SER A 1 119 ? 7.831 11.199 8.366 1.00 90.06 119 SER A O 1
ATOM 947 N N . LEU A 1 120 ? 7.504 10.147 6.411 1.00 91.94 120 LEU A N 1
ATOM 948 C CA . LEU A 1 120 ? 8.140 8.880 6.801 1.00 91.94 120 LEU A CA 1
ATOM 949 C C . LEU A 1 120 ? 9.667 9.000 6.911 1.00 91.94 120 LEU A C 1
ATOM 951 O O . LEU A 1 120 ? 10.276 8.255 7.675 1.00 91.94 120 LEU A O 1
ATOM 955 N N . LEU A 1 121 ? 10.278 9.940 6.184 1.00 90.88 121 LEU A N 1
ATOM 956 C CA . LEU A 1 121 ? 11.700 10.264 6.299 1.00 90.88 121 LEU A CA 1
ATOM 957 C C . LEU A 1 121 ? 11.996 11.229 7.461 1.00 90.88 121 LEU A C 1
ATOM 959 O O . LEU A 1 121 ? 13.048 11.118 8.087 1.00 90.88 121 LEU A O 1
ATOM 963 N N . SER A 1 122 ? 11.088 12.166 7.764 1.00 83.56 122 SER A N 1
ATOM 964 C CA . SER A 1 122 ? 11.346 13.292 8.679 1.00 83.56 122 SER A CA 1
ATOM 965 C C . SER A 1 122 ? 11.164 13.000 10.178 1.00 83.56 122 SER A C 1
ATOM 967 O O . SER A 1 122 ? 11.418 13.889 10.987 1.00 83.56 122 SER A O 1
ATOM 969 N N . ASN A 1 123 ? 10.745 11.803 10.597 1.00 63.56 123 ASN A N 1
ATOM 970 C CA . ASN A 1 123 ? 10.594 11.402 12.012 1.00 63.56 123 ASN A CA 1
ATOM 971 C C . ASN A 1 123 ? 9.765 12.335 12.941 1.00 63.56 123 ASN A C 1
ATOM 973 O O . ASN A 1 123 ? 9.769 12.095 14.148 1.00 63.56 123 ASN A O 1
ATOM 977 N N . GLY A 1 124 ? 9.047 13.363 12.462 1.00 53.56 124 GLY A N 1
ATOM 978 C CA . GLY A 1 124 ? 8.413 14.318 13.386 1.00 53.56 124 GLY A CA 1
ATOM 979 C C . GLY A 1 124 ? 7.416 15.321 12.809 1.00 53.56 124 GLY A C 1
ATOM 980 O O . GLY A 1 124 ? 6.350 15.474 13.398 1.00 53.56 124 GLY A O 1
ATOM 981 N N . ASP A 1 125 ? 7.687 15.957 11.664 1.00 53.03 125 ASP A N 1
ATOM 982 C CA . ASP A 1 125 ? 6.809 17.027 11.169 1.00 53.03 125 ASP A CA 1
ATOM 983 C C . ASP A 1 125 ? 5.856 16.549 10.066 1.00 53.03 125 ASP A C 1
ATOM 985 O O . ASP A 1 125 ? 6.226 16.226 8.933 1.00 53.03 125 ASP A O 1
ATOM 989 N N . VAL A 1 126 ? 4.576 16.481 10.432 1.00 57.44 126 VAL A N 1
ATOM 990 C CA . VAL A 1 126 ? 3.478 16.014 9.584 1.00 57.44 126 VAL A CA 1
ATOM 991 C C . VAL A 1 126 ? 2.966 17.177 8.730 1.00 57.44 126 VAL A C 1
ATOM 993 O O . VAL A 1 126 ? 1.917 17.753 9.006 1.00 57.44 126 VAL A O 1
ATOM 996 N N . GLN A 1 127 ? 3.690 17.516 7.664 1.00 59.69 127 GLN A N 1
ATOM 997 C CA . GLN A 1 127 ? 3.138 18.291 6.547 1.00 59.69 127 GLN A CA 1
ATOM 998 C C . GLN A 1 127 ? 2.733 17.330 5.425 1.00 59.69 127 GLN A C 1
ATOM 1000 O O . GLN A 1 127 ? 3.390 17.229 4.393 1.00 59.69 127 GLN A O 1
ATOM 1005 N N . ILE A 1 128 ? 1.671 16.554 5.665 1.00 65.50 128 ILE A N 1
ATOM 1006 C CA . ILE A 1 128 ? 1.075 15.722 4.612 1.00 65.50 128 ILE A CA 1
ATOM 1007 C C . ILE A 1 128 ? 0.41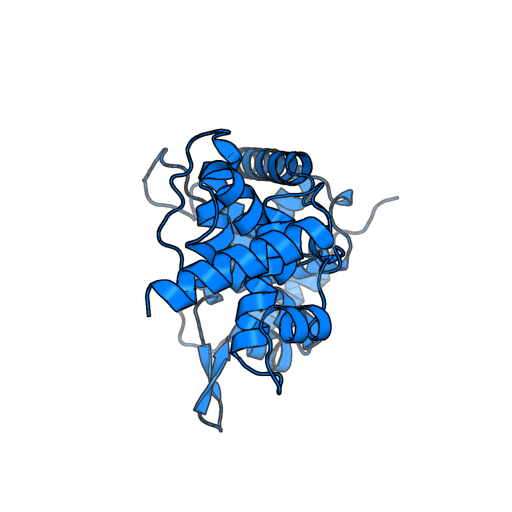1 16.672 3.615 1.00 65.50 128 ILE A C 1
ATOM 1009 O O . ILE A 1 128 ? -0.462 17.451 4.002 1.00 65.50 128 ILE A O 1
ATOM 1013 N N . THR A 1 129 ? 0.837 16.612 2.354 1.00 61.88 129 THR A N 1
ATOM 1014 C CA . THR A 1 129 ? 0.297 17.429 1.260 1.00 61.88 129 THR A CA 1
ATOM 1015 C C . THR A 1 129 ? -1.186 17.139 0.998 1.00 61.88 129 THR A C 1
ATOM 1017 O O . THR A 1 129 ? -1.724 16.119 1.437 1.00 61.88 129 THR A O 1
ATOM 1020 N N . GLU A 1 130 ? -1.855 18.039 0.268 1.00 58.25 130 GLU A N 1
ATOM 1021 C CA . GLU A 1 130 ? -3.257 17.922 -0.163 1.00 58.25 130 GLU A CA 1
ATOM 1022 C C . GLU A 1 130 ? -3.460 16.785 -1.186 1.00 58.25 130 GLU A C 1
ATOM 1024 O O . GLU A 1 130 ? -3.775 17.002 -2.352 1.00 58.25 130 GLU A O 1
ATOM 1029 N N . VAL A 1 131 ? -3.265 15.539 -0.765 1.00 67.38 131 VAL A N 1
ATOM 1030 C CA . VAL A 1 131 ? -3.760 14.364 -1.487 1.00 67.38 131 VAL A CA 1
ATOM 1031 C C . VAL A 1 131 ? -5.154 14.038 -0.961 1.00 67.38 131 VAL A C 1
ATOM 1033 O O . VAL A 1 131 ? -5.408 14.131 0.243 1.00 67.38 131 VAL A O 1
ATOM 1036 N N . ASP A 1 132 ? -6.070 13.649 -1.853 1.00 69.88 132 ASP A N 1
ATOM 1037 C CA . ASP A 1 132 ? -7.398 13.163 -1.471 1.00 69.88 132 ASP A CA 1
ATOM 1038 C C . ASP A 1 132 ? -7.275 11.811 -0.755 1.00 69.88 132 ASP A C 1
ATOM 1040 O O . ASP A 1 132 ? -7.340 10.729 -1.342 1.00 69.88 132 ASP A O 1
ATOM 1044 N N . TRP A 1 133 ? -7.048 11.884 0.553 1.00 75.50 133 TRP A N 1
ATOM 1045 C CA . TRP A 1 133 ? -7.103 10.742 1.452 1.00 75.50 133 TRP A CA 1
ATOM 1046 C C . TRP A 1 133 ? -8.547 10.341 1.770 1.00 75.50 133 TRP A C 1
ATOM 1048 O O . TRP A 1 133 ? -8.747 9.297 2.373 1.00 75.50 133 TRP A O 1
ATOM 1058 N N . GLY A 1 134 ? -9.555 11.106 1.336 1.00 66.94 134 GLY A N 1
ATOM 1059 C CA . GLY A 1 134 ? -10.955 10.934 1.710 1.00 66.94 134 GLY A CA 1
ATOM 1060 C C . GLY A 1 134 ? -11.330 11.699 2.986 1.00 66.94 134 GLY A C 1
ATOM 1061 O O . GLY A 1 134 ? -10.523 11.905 3.893 1.00 66.94 134 GLY A O 1
ATOM 1062 N N . LYS A 1 135 ? -12.601 12.111 3.082 1.00 60.62 135 LYS A N 1
ATOM 1063 C CA . LYS A 1 135 ? -13.145 12.919 4.199 1.00 60.62 135 LYS A CA 1
ATOM 1064 C C . LYS A 1 135 ? -13.192 12.190 5.552 1.00 60.62 135 LYS A C 1
ATOM 1066 O O . LYS A 1 135 ? -13.507 12.795 6.569 1.00 60.62 135 LYS A O 1
ATOM 1071 N N . GLU A 1 136 ? -12.890 10.898 5.577 1.00 59.25 136 GLU A N 1
ATOM 1072 C CA . GLU A 1 136 ? -13.050 10.008 6.736 1.00 59.25 136 GLU A CA 1
ATOM 1073 C C . GLU A 1 136 ? -11.902 10.120 7.759 1.00 59.25 136 GLU A C 1
ATOM 1075 O O . GLU A 1 136 ? -11.978 9.540 8.841 1.00 59.25 136 GLU A O 1
ATOM 1080 N N . PHE A 1 137 ? -10.855 10.892 7.449 1.00 63.53 137 PHE A N 1
ATOM 1081 C CA . PHE A 1 137 ? -9.638 11.027 8.263 1.00 63.53 137 PHE A CA 1
ATOM 1082 C C . PHE A 1 137 ? -9.562 12.306 9.104 1.00 63.53 137 PHE A C 1
ATOM 1084 O O . PHE A 1 137 ? -8.533 12.570 9.726 1.00 63.53 137 PHE A O 1
ATOM 1091 N N . VAL A 1 138 ? -10.635 13.101 9.126 1.00 59.72 138 VAL A N 1
ATOM 1092 C CA . VAL A 1 138 ? -10.686 14.398 9.824 1.00 59.72 138 VAL A CA 1
ATOM 1093 C C . VAL A 1 138 ? -10.599 14.238 11.349 1.00 59.72 138 VAL A C 1
ATOM 1095 O O . VAL A 1 138 ? -9.984 15.068 12.009 1.00 59.72 138 VAL A O 1
ATOM 1098 N N . ASP A 1 139 ? -11.118 13.136 11.897 1.00 67.38 139 ASP A N 1
ATOM 1099 C CA . ASP A 1 139 ? -11.222 12.912 13.349 1.00 67.38 139 ASP A CA 1
ATOM 1100 C C . ASP A 1 139 ? -9.972 12.248 13.976 1.00 67.38 139 ASP A C 1
ATOM 1102 O O . ASP A 1 139 ? -9.979 11.871 15.149 1.00 67.38 139 ASP A O 1
ATOM 1106 N N . VAL A 1 140 ? -8.892 12.053 13.208 1.00 77.25 140 VAL A N 1
ATOM 1107 C CA . VAL A 1 140 ? -7.691 11.329 13.666 1.00 77.25 140 VAL A CA 1
ATOM 1108 C C . VAL A 1 140 ? -6.711 12.277 14.372 1.00 77.25 140 VAL A C 1
ATOM 1110 O O . VAL A 1 140 ? -6.324 13.286 13.778 1.00 77.25 140 VAL A O 1
ATOM 1113 N N . PRO A 1 141 ? -6.223 11.947 15.589 1.00 79.75 141 PRO A N 1
ATOM 1114 C CA . PRO A 1 141 ? -5.200 1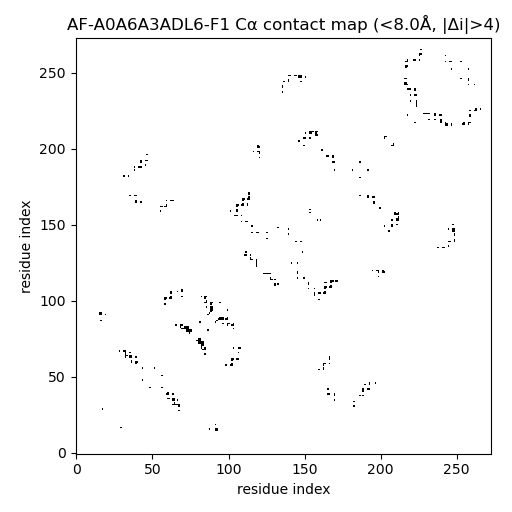2.740 16.268 1.00 79.75 141 PRO A CA 1
ATOM 1115 C C . PRO A 1 141 ? -3.947 12.943 15.406 1.00 79.75 141 PRO A C 1
ATOM 1117 O O . PRO A 1 141 ? -3.461 12.000 14.778 1.00 79.75 141 PRO A O 1
ATOM 1120 N N . VAL A 1 142 ? -3.380 14.156 15.424 1.00 79.88 142 VAL A N 1
ATOM 1121 C CA . VAL A 1 142 ? -2.203 14.530 14.609 1.00 79.88 142 VAL A CA 1
ATOM 1122 C C . VAL A 1 142 ? -1.032 13.564 14.819 1.00 79.88 142 VAL A C 1
ATOM 1124 O O . VAL A 1 142 ? -0.400 13.143 13.853 1.00 79.88 142 VAL A O 1
ATOM 1127 N N . THR A 1 143 ? -0.805 13.144 16.064 1.00 82.38 143 THR A N 1
ATOM 1128 C CA . THR A 1 143 ? 0.260 12.208 16.460 1.00 82.38 143 THR A CA 1
ATOM 1129 C C . THR A 1 143 ? 0.126 10.824 15.822 1.00 82.38 143 THR A C 1
ATOM 1131 O O . THR A 1 143 ? 1.132 10.183 15.531 1.00 82.38 143 THR A O 1
ATOM 1134 N N . SER A 1 144 ? -1.101 10.371 15.552 1.00 88.19 144 SER A N 1
ATOM 1135 C CA . SER A 1 144 ? -1.380 9.062 14.948 1.00 88.19 144 SER A CA 1
ATOM 1136 C C . SER A 1 144 ? -1.671 9.143 13.449 1.00 88.19 144 SER A C 1
ATOM 1138 O O . SER A 1 144 ? -1.727 8.109 12.781 1.00 88.19 144 SER A O 1
ATOM 1140 N N . LYS A 1 145 ? -1.821 10.351 12.889 1.00 88.75 145 LYS A N 1
ATOM 1141 C CA . LYS A 1 145 ? -2.239 10.579 11.498 1.00 88.75 145 LYS A CA 1
ATOM 1142 C C . LYS A 1 145 ? -1.327 9.884 10.489 1.00 88.75 145 LYS A C 1
ATOM 1144 O O . LYS A 1 145 ? -1.822 9.189 9.605 1.00 88.75 145 LYS A O 1
ATOM 1149 N N . LEU A 1 146 ? -0.006 9.989 10.663 1.00 90.88 146 LEU A N 1
ATOM 1150 C CA . LEU A 1 146 ? 0.969 9.327 9.789 1.00 90.88 146 LEU A CA 1
ATOM 1151 C C . LEU A 1 146 ? 0.783 7.802 9.776 1.00 90.88 146 LEU A C 1
ATOM 1153 O O . LEU A 1 146 ? 0.720 7.185 8.711 1.00 90.88 146 LEU A O 1
ATOM 1157 N N . ARG A 1 147 ? 0.648 7.198 10.963 1.00 93.69 147 ARG A N 1
ATOM 1158 C CA . ARG A 1 147 ? 0.439 5.755 11.133 1.00 93.69 147 ARG A CA 1
ATOM 1159 C C . ARG A 1 147 ? -0.870 5.302 10.490 1.00 93.69 147 ARG A C 1
ATOM 1161 O O . ARG A 1 147 ? -0.886 4.283 9.806 1.00 93.69 147 ARG A O 1
ATOM 1168 N N . VAL A 1 148 ? -1.948 6.059 10.687 1.00 93.12 148 VAL A N 1
ATOM 1169 C CA . VAL A 1 148 ? -3.271 5.740 10.139 1.00 93.12 148 VAL A CA 1
ATOM 1170 C C . VAL A 1 148 ? -3.259 5.781 8.614 1.00 93.12 148 VAL A C 1
ATOM 1172 O O . VAL A 1 148 ? -3.611 4.782 7.992 1.00 93.12 148 VAL A O 1
ATOM 1175 N N . LEU A 1 149 ? -2.805 6.876 7.999 1.00 92.69 149 LEU A N 1
ATOM 1176 C CA . LEU A 1 149 ? -2.799 7.006 6.535 1.00 92.69 149 LEU A CA 1
ATOM 1177 C C . LEU A 1 149 ? -1.906 5.958 5.870 1.00 92.69 149 LEU A C 1
ATOM 1179 O O . LEU A 1 149 ? -2.316 5.316 4.901 1.00 92.69 149 LEU A O 1
ATOM 1183 N N . THR A 1 150 ? -0.724 5.723 6.446 1.00 94.81 150 THR A N 1
ATOM 1184 C CA . THR A 1 150 ? 0.167 4.640 6.015 1.00 94.81 150 THR A CA 1
ATOM 1185 C C . THR A 1 150 ? -0.545 3.293 6.139 1.00 94.81 150 THR A C 1
ATOM 1187 O O . THR A 1 150 ? -0.569 2.518 5.190 1.00 94.81 150 THR A O 1
ATOM 1190 N N . GLY A 1 151 ? -1.203 3.023 7.269 1.00 95.50 151 GLY A N 1
ATOM 1191 C CA . GLY A 1 151 ? -1.958 1.793 7.487 1.00 95.50 151 GLY A CA 1
ATOM 1192 C C . GLY A 1 151 ? -3.052 1.570 6.441 1.00 95.50 151 GLY A C 1
ATOM 1193 O O . GLY A 1 151 ? -3.148 0.478 5.887 1.00 95.50 151 GLY A O 1
ATOM 1194 N N . PHE A 1 152 ? -3.838 2.596 6.111 1.00 94.00 152 PHE A N 1
ATOM 1195 C CA . PHE A 1 152 ? -4.869 2.501 5.073 1.00 94.00 152 PHE A CA 1
ATOM 1196 C C . PHE A 1 152 ? -4.290 2.244 3.684 1.00 94.00 152 PHE A C 1
ATOM 1198 O O . PHE A 1 152 ? -4.777 1.348 2.992 1.00 94.00 152 PHE A O 1
ATOM 1205 N N . LEU A 1 153 ? -3.232 2.965 3.306 1.00 95.38 153 LEU A N 1
ATOM 1206 C CA . LEU A 1 153 ? -2.536 2.748 2.038 1.00 95.38 153 LEU A CA 1
ATOM 1207 C C . LEU A 1 153 ? -2.058 1.297 1.912 1.00 95.38 153 LEU A C 1
ATOM 1209 O O . LEU A 1 153 ? -2.330 0.629 0.916 1.00 95.38 153 LEU A O 1
ATOM 1213 N N . LEU A 1 154 ? -1.406 0.783 2.955 1.00 96.81 154 LEU A N 1
ATOM 1214 C CA . LEU A 1 154 ? -0.892 -0.584 2.991 1.00 96.81 154 LEU A CA 1
ATOM 1215 C C . LEU A 1 154 ? -2.006 -1.638 2.989 1.00 96.81 154 LEU A C 1
ATOM 1217 O O . LEU A 1 154 ? -1.823 -2.711 2.424 1.00 96.81 154 LEU A O 1
ATOM 1221 N N . ARG A 1 155 ? -3.181 -1.356 3.564 1.00 94.69 155 ARG A N 1
ATOM 1222 C CA . ARG A 1 155 ? -4.347 -2.256 3.468 1.00 94.69 155 ARG A CA 1
ATOM 1223 C C . ARG A 1 155 ? -4.951 -2.295 2.064 1.00 94.69 155 ARG A C 1
ATOM 1225 O O . ARG A 1 155 ? -5.435 -3.346 1.649 1.00 94.69 155 ARG A O 1
ATOM 1232 N N . GLU A 1 156 ? -4.935 -1.171 1.353 1.00 92.81 156 GLU A N 1
ATOM 1233 C CA . GLU A 1 156 ? -5.427 -1.065 -0.026 1.00 92.81 156 GLU A CA 1
ATOM 1234 C C . GLU A 1 156 ? -4.540 -1.852 -1.000 1.00 92.81 156 GLU A C 1
ATOM 1236 O O . GLU A 1 156 ? -5.050 -2.565 -1.868 1.00 92.81 156 GLU A O 1
ATOM 1241 N N . ILE A 1 157 ? -3.216 -1.769 -0.831 1.00 95.12 157 ILE A N 1
ATOM 1242 C CA . ILE A 1 157 ? -2.253 -2.406 -1.738 1.00 95.12 157 ILE A CA 1
ATOM 1243 C C . ILE A 1 157 ? -1.724 -3.769 -1.279 1.00 95.12 157 ILE A C 1
ATOM 1245 O O . ILE A 1 157 ? -1.216 -4.538 -2.096 1.00 95.12 157 ILE A O 1
ATOM 1249 N N . LYS A 1 158 ? -1.896 -4.095 0.004 1.00 95.69 158 LYS A N 1
ATOM 1250 C CA . LYS A 1 158 ? -1.525 -5.374 0.619 1.00 95.69 158 LYS A CA 1
ATOM 1251 C C . LYS A 1 158 ? -0.035 -5.689 0.441 1.00 95.69 158 LYS A C 1
ATOM 1253 O O . LYS A 1 158 ? 0.811 -4.805 0.544 1.00 95.69 158 LYS A O 1
ATOM 1258 N N . ASP A 1 159 ? 0.282 -6.944 0.152 1.00 95.56 159 ASP A N 1
ATOM 1259 C CA . ASP A 1 159 ? 1.614 -7.506 -0.060 1.00 95.56 159 ASP A CA 1
ATOM 1260 C C . ASP A 1 159 ? 2.408 -6.858 -1.208 1.00 95.56 159 ASP A C 1
ATOM 1262 O O . ASP A 1 159 ? 3.628 -7.004 -1.264 1.00 95.56 159 ASP A O 1
ATOM 1266 N N . PHE A 1 160 ? 1.769 -6.066 -2.074 1.00 96.88 160 PHE A N 1
ATOM 1267 C CA . PHE A 1 160 ? 2.446 -5.296 -3.123 1.00 96.88 160 PHE A CA 1
ATOM 1268 C C . PHE A 1 160 ? 2.961 -3.926 -2.670 1.00 96.88 160 PHE A C 1
ATOM 1270 O O . PHE A 1 160 ? 3.512 -3.180 -3.481 1.00 96.88 160 PHE A O 1
ATOM 1277 N N . TRP A 1 161 ? 2.837 -3.567 -1.390 1.00 97.44 161 TRP A N 1
ATOM 1278 C CA . TRP A 1 161 ? 3.250 -2.242 -0.925 1.00 97.44 161 TRP A CA 1
ATOM 1279 C C . TRP A 1 161 ? 4.730 -1.929 -1.149 1.00 97.44 161 TRP A C 1
ATOM 1281 O O . TRP A 1 161 ? 5.062 -0.795 -1.481 1.00 97.44 161 TRP A O 1
ATOM 1291 N N . ARG A 1 162 ? 5.621 -2.922 -1.023 1.00 96.94 162 ARG A N 1
ATOM 1292 C CA . ARG A 1 162 ? 7.055 -2.753 -1.313 1.00 96.94 162 ARG A CA 1
ATOM 1293 C C . ARG A 1 162 ? 7.286 -2.466 -2.790 1.00 96.94 162 ARG A C 1
ATOM 1295 O O . ARG A 1 162 ? 8.116 -1.633 -3.136 1.00 96.94 162 ARG A O 1
ATOM 1302 N N . VAL A 1 163 ? 6.518 -3.110 -3.668 1.00 97.94 163 VAL A N 1
ATOM 1303 C CA . VAL A 1 163 ? 6.568 -2.840 -5.108 1.00 97.94 163 VAL A CA 1
ATOM 1304 C C . VAL A 1 163 ? 6.129 -1.405 -5.392 1.00 97.94 163 VAL A C 1
ATOM 1306 O O . VAL A 1 163 ? 6.823 -0.682 -6.103 1.00 97.94 163 VAL A O 1
ATOM 1309 N N . ALA A 1 164 ? 5.018 -0.963 -4.804 1.00 97.81 164 ALA A N 1
ATOM 1310 C CA . ALA A 1 164 ? 4.556 0.409 -4.977 1.00 97.81 164 ALA A CA 1
ATOM 1311 C C . ALA A 1 164 ? 5.492 1.450 -4.371 1.00 97.81 164 ALA A C 1
ATOM 1313 O O . ALA A 1 164 ? 5.714 2.483 -5.000 1.00 97.81 164 ALA A O 1
ATOM 1314 N N . LEU A 1 165 ? 6.087 1.177 -3.209 1.00 97.62 165 LEU A N 1
ATOM 1315 C CA . LEU A 1 165 ? 7.102 2.043 -2.621 1.00 97.62 165 LEU A CA 1
ATOM 1316 C C . LEU A 1 165 ? 8.298 2.189 -3.568 1.00 97.62 165 LEU A C 1
ATOM 1318 O O . LEU A 1 165 ? 8.696 3.314 -3.860 1.00 97.62 165 LEU A O 1
ATOM 1322 N N . LEU A 1 166 ? 8.824 1.077 -4.099 1.00 96.94 166 LEU A N 1
ATOM 1323 C CA . LEU A 1 166 ? 9.931 1.090 -5.059 1.00 96.94 166 LEU A CA 1
ATOM 1324 C C . LEU A 1 166 ? 9.589 1.956 -6.273 1.00 96.94 166 LEU A C 1
ATOM 1326 O O . LEU A 1 166 ? 10.335 2.883 -6.586 1.00 96.94 166 LEU A O 1
ATOM 1330 N N . VAL A 1 167 ? 8.437 1.723 -6.905 1.00 96.50 167 VAL A N 1
ATOM 1331 C CA . VAL A 1 167 ? 7.997 2.508 -8.070 1.00 96.50 167 VAL A CA 1
ATOM 1332 C C . VAL A 1 167 ? 7.796 3.985 -7.709 1.00 96.50 167 VAL A C 1
ATOM 1334 O O . VAL A 1 167 ? 8.168 4.862 -8.485 1.00 96.50 167 VAL A O 1
ATOM 1337 N N . SER A 1 168 ? 7.288 4.283 -6.511 1.00 95.75 168 SER A N 1
ATOM 1338 C CA . SER A 1 168 ? 7.123 5.660 -6.026 1.00 95.75 168 SER A CA 1
ATOM 1339 C C . SER A 1 168 ? 8.464 6.371 -5.865 1.00 95.75 168 SER A C 1
ATOM 1341 O O . SER A 1 168 ? 8.568 7.549 -6.196 1.00 95.75 168 SER A O 1
ATOM 1343 N N . THR A 1 169 ? 9.523 5.669 -5.438 1.00 94.31 169 THR A N 1
ATOM 1344 C CA . THR A 1 169 ? 10.858 6.282 -5.327 1.00 94.31 169 THR A CA 1
ATOM 1345 C C . THR A 1 169 ? 11.394 6.776 -6.672 1.00 94.31 169 THR A C 1
ATOM 1347 O O . THR A 1 169 ? 12.106 7.778 -6.696 1.00 94.31 169 THR A O 1
ATOM 1350 N N . LEU A 1 170 ? 11.009 6.139 -7.786 1.00 91.81 170 LEU A N 1
ATOM 1351 C CA . LEU A 1 170 ? 11.397 6.552 -9.142 1.00 91.81 170 LEU A CA 1
ATOM 1352 C C . LEU A 1 170 ? 10.723 7.858 -9.580 1.00 91.81 170 LEU A C 1
ATOM 1354 O O . LEU A 1 170 ? 11.242 8.541 -10.457 1.00 91.81 170 LEU A O 1
ATOM 1358 N N . LEU A 1 171 ? 9.572 8.192 -8.987 1.00 90.06 171 LEU A N 1
ATOM 1359 C CA . LEU A 1 171 ? 8.843 9.444 -9.221 1.00 90.06 171 LEU A CA 1
ATOM 1360 C C . LEU A 1 171 ? 9.124 10.511 -8.161 1.00 90.06 171 LEU A C 1
ATOM 1362 O O . LEU A 1 171 ? 8.712 11.658 -8.320 1.00 90.06 171 LEU A O 1
ATOM 1366 N N . TYR A 1 172 ? 9.777 10.145 -7.060 1.00 85.88 172 TYR A N 1
ATOM 1367 C CA . TYR A 1 172 ? 10.007 11.062 -5.959 1.00 85.88 172 TYR A CA 1
ATOM 1368 C C . TYR A 1 172 ? 11.064 12.098 -6.347 1.00 85.88 172 TYR A C 1
ATOM 1370 O O . TYR A 1 172 ? 12.209 11.755 -6.635 1.00 85.88 172 TYR A O 1
ATOM 1378 N N . HIS A 1 173 ? 10.708 13.375 -6.332 1.00 78.31 173 HIS A N 1
ATOM 1379 C CA . HIS A 1 173 ? 11.661 14.465 -6.511 1.00 78.31 173 HIS A CA 1
ATOM 1380 C C . HIS A 1 173 ? 12.002 14.980 -5.111 1.00 78.31 173 HIS A C 1
ATOM 1382 O O . HIS A 1 173 ? 11.124 15.434 -4.389 1.00 78.31 173 HIS A O 1
ATOM 1388 N N . SER A 1 174 ? 13.254 14.838 -4.682 1.00 58.47 174 SER A N 1
ATOM 1389 C CA . SER A 1 174 ? 13.750 15.566 -3.508 1.00 58.47 174 SER A CA 1
ATOM 1390 C C . SER A 1 174 ? 14.153 16.965 -3.971 1.00 58.47 174 SER A C 1
ATOM 1392 O O . SER A 1 174 ? 14.821 17.023 -5.000 1.00 58.47 174 SER A O 1
ATOM 1394 N N . ASP A 1 175 ? 13.829 18.027 -3.229 1.00 51.25 175 ASP A N 1
ATOM 1395 C CA . ASP A 1 175 ? 14.109 19.450 -3.539 1.00 51.25 175 ASP A CA 1
ATOM 1396 C C . ASP A 1 175 ? 15.608 19.842 -3.612 1.00 51.25 175 ASP A C 1
ATOM 1398 O O . ASP A 1 175 ? 16.037 20.868 -3.092 1.00 51.25 175 ASP A O 1
ATOM 1402 N N . ILE A 1 176 ? 16.449 19.042 -4.263 1.00 48.53 176 ILE A N 1
ATOM 1403 C CA . ILE A 1 176 ? 17.842 19.373 -4.551 1.00 48.53 176 ILE A CA 1
ATOM 1404 C C . ILE A 1 176 ? 18.075 19.035 -6.025 1.00 48.53 176 ILE A C 1
ATOM 1406 O O . ILE A 1 176 ? 18.103 17.862 -6.397 1.00 48.53 176 ILE A O 1
ATOM 1410 N N . ASP A 1 177 ? 18.206 20.106 -6.806 1.00 39.78 177 ASP A N 1
ATOM 1411 C CA . ASP A 1 177 ? 18.471 20.221 -8.243 1.00 39.78 177 ASP A CA 1
ATOM 1412 C C . ASP A 1 177 ? 17.305 20.007 -9.214 1.00 39.78 177 ASP A C 1
ATOM 1414 O O . ASP A 1 177 ? 17.048 18.944 -9.775 1.00 39.78 177 ASP A O 1
ATOM 1418 N N . CYS A 1 178 ? 16.644 21.134 -9.482 1.00 43.94 178 CYS A N 1
ATOM 1419 C CA . CYS A 1 178 ? 15.886 21.369 -10.693 1.00 43.94 178 CYS A CA 1
ATOM 1420 C C . CYS A 1 178 ? 16.869 21.772 -11.808 1.00 43.94 178 CYS A C 1
ATOM 1422 O O . CYS A 1 178 ? 17.281 22.927 -11.891 1.00 43.94 178 CYS A O 1
ATOM 1424 N N . SER A 1 179 ? 17.236 20.836 -12.681 1.00 43.47 179 SER A N 1
ATOM 1425 C CA . SER A 1 179 ? 17.589 21.166 -14.064 1.00 43.47 179 SER A CA 1
ATOM 1426 C C . SER A 1 179 ? 17.236 19.989 -14.960 1.00 43.47 179 SER A C 1
ATOM 1428 O O . SER A 1 179 ? 17.442 18.837 -14.582 1.00 43.47 179 SER A O 1
ATOM 1430 N N . GLN A 1 180 ? 16.626 20.292 -16.102 1.00 47.88 180 GLN A N 1
ATOM 1431 C CA . GLN A 1 180 ? 16.185 19.332 -17.103 1.00 47.88 180 GLN A CA 1
ATOM 1432 C C . GLN A 1 180 ? 17.243 18.257 -17.397 1.00 47.88 180 GLN A C 1
ATOM 1434 O O . GLN A 1 180 ? 18.338 18.595 -17.820 1.00 47.88 180 GLN A O 1
ATOM 1439 N N . ASP A 1 181 ? 16.887 16.985 -17.177 1.00 46.31 181 ASP A N 1
ATOM 1440 C CA . ASP A 1 181 ? 17.042 15.867 -18.123 1.00 46.31 181 ASP A CA 1
ATOM 1441 C C . ASP A 1 181 ? 16.817 14.524 -17.396 1.00 46.31 181 ASP A C 1
ATOM 1443 O O . ASP A 1 181 ? 17.758 13.864 -16.969 1.00 46.31 181 ASP A O 1
ATOM 1447 N N . ILE A 1 182 ? 15.561 14.047 -17.324 1.00 51.50 182 ILE A N 1
ATOM 1448 C CA . ILE A 1 182 ? 15.215 12.676 -16.854 1.00 51.50 182 ILE A CA 1
ATOM 1449 C C . ILE A 1 182 ? 15.981 11.591 -17.651 1.00 51.50 182 ILE A C 1
ATOM 1451 O O . ILE A 1 182 ? 16.101 10.449 -17.221 1.00 51.50 182 ILE A O 1
ATOM 1455 N N . ILE A 1 183 ? 16.483 11.950 -18.837 1.00 51.94 183 ILE A N 1
ATOM 1456 C CA . ILE A 1 183 ? 17.210 11.073 -19.758 1.00 51.94 183 ILE A CA 1
ATOM 1457 C C . ILE A 1 183 ? 18.739 11.193 -19.572 1.00 51.94 183 ILE A C 1
ATOM 1459 O O . ILE A 1 183 ? 19.462 10.270 -19.940 1.00 51.94 183 ILE A O 1
ATOM 1463 N N . GLY A 1 184 ? 19.232 12.303 -19.010 1.00 48.03 184 GLY A N 1
ATOM 1464 C CA . GLY A 1 184 ? 20.660 12.598 -18.848 1.00 48.03 184 GLY A CA 1
ATOM 1465 C C . GLY A 1 184 ? 21.193 12.300 -17.448 1.00 48.03 184 GLY A C 1
ATOM 1466 O O . GLY A 1 184 ? 22.329 11.845 -17.317 1.00 48.03 184 GLY A O 1
ATOM 1467 N N . ASP A 1 185 ? 20.367 12.491 -16.415 1.00 54.41 185 ASP A N 1
ATOM 1468 C CA . ASP A 1 185 ? 20.733 12.164 -15.042 1.00 54.41 185 ASP A CA 1
ATOM 1469 C C . ASP A 1 185 ? 20.321 10.717 -14.741 1.00 54.41 185 ASP A C 1
ATOM 1471 O O . ASP A 1 185 ? 19.144 10.347 -14.775 1.00 54.41 185 ASP A O 1
ATOM 1475 N N . HIS A 1 186 ? 21.316 9.864 -14.489 1.00 67.31 186 HIS A N 1
ATOM 1476 C CA . HIS A 1 186 ? 21.121 8.512 -13.967 1.00 67.31 186 HIS A CA 1
ATOM 1477 C C . HIS A 1 186 ? 20.098 8.612 -12.824 1.00 67.31 186 HIS A C 1
ATOM 1479 O O . HIS A 1 186 ? 20.217 9.531 -12.023 1.00 67.31 186 HIS A O 1
ATOM 1485 N N . PHE A 1 187 ? 19.112 7.709 -12.708 1.00 76.50 187 PHE A N 1
ATOM 1486 C CA . PHE A 1 187 ? 17.988 7.760 -11.738 1.00 76.50 187 PHE A CA 1
ATOM 1487 C C . PHE A 1 187 ? 18.373 7.947 -10.246 1.00 76.50 187 PHE A C 1
ATOM 1489 O O . PHE A 1 187 ? 17.505 7.904 -9.371 1.00 76.50 187 PHE A O 1
ATOM 1496 N N . GLN A 1 188 ? 19.661 8.128 -9.945 1.00 87.38 188 GLN A N 1
ATOM 1497 C CA . GLN A 1 188 ? 20.294 8.256 -8.648 1.00 87.38 188 GLN A CA 1
ATOM 1498 C C . GLN A 1 188 ? 19.933 7.034 -7.814 1.00 87.38 188 GLN A C 1
ATOM 1500 O O . GLN A 1 188 ? 19.412 7.144 -6.709 1.00 87.38 188 GLN A O 1
ATOM 1505 N N . LEU A 1 189 ? 20.144 5.845 -8.392 1.00 90.50 189 LEU A N 1
ATOM 1506 C CA . LEU A 1 189 ? 19.641 4.578 -7.862 1.00 90.50 189 LEU A CA 1
ATOM 1507 C C . LEU A 1 189 ? 20.078 4.319 -6.416 1.00 90.50 189 LEU A C 1
ATOM 1509 O O . LEU A 1 189 ? 19.272 3.823 -5.634 1.00 90.50 189 LEU A O 1
ATOM 1513 N N . ASP A 1 190 ? 21.283 4.732 -6.019 1.00 90.31 190 ASP A N 1
ATOM 1514 C CA . ASP A 1 190 ? 21.730 4.658 -4.623 1.00 90.31 190 ASP A CA 1
ATOM 1515 C C . ASP A 1 190 ? 20.898 5.545 -3.688 1.00 90.31 190 ASP A C 1
ATOM 1517 O O . ASP A 1 190 ? 20.509 5.121 -2.599 1.00 90.31 190 ASP A O 1
ATOM 1521 N N . LYS A 1 191 ? 20.531 6.751 -4.133 1.00 90.50 191 LYS A N 1
ATOM 1522 C CA . LYS A 1 191 ? 19.611 7.635 -3.406 1.00 90.50 191 LYS A CA 1
ATOM 1523 C C . LYS A 1 191 ? 18.206 7.036 -3.349 1.00 90.50 191 LYS A C 1
ATOM 1525 O O . LYS A 1 191 ? 17.586 7.051 -2.287 1.00 90.50 191 LYS A O 1
ATOM 1530 N N . ARG A 1 192 ? 17.714 6.451 -4.451 1.00 92.75 192 ARG A N 1
ATOM 1531 C CA . ARG A 1 192 ? 16.408 5.755 -4.491 1.00 92.75 192 ARG A CA 1
ATOM 1532 C C . ARG A 1 192 ? 16.376 4.575 -3.533 1.00 92.75 192 ARG A C 1
ATOM 1534 O O . ARG A 1 192 ? 15.420 4.435 -2.774 1.00 92.75 192 ARG A O 1
ATOM 1541 N N . LYS A 1 193 ? 17.451 3.788 -3.502 1.00 94.56 193 LYS A N 1
ATOM 1542 C CA . LYS A 1 193 ? 17.661 2.709 -2.535 1.00 94.56 193 LYS A CA 1
ATOM 1543 C C . LYS A 1 193 ? 17.644 3.249 -1.107 1.00 94.56 193 LYS A C 1
ATOM 1545 O O . LYS A 1 193 ? 16.948 2.689 -0.266 1.00 94.56 193 LYS A O 1
ATOM 1550 N N . GLY A 1 194 ? 18.364 4.338 -0.836 1.00 94.44 194 GLY A N 1
ATOM 1551 C CA . GLY A 1 194 ? 18.387 4.984 0.479 1.00 94.44 194 GLY A CA 1
ATOM 1552 C C . GLY A 1 194 ? 16.994 5.406 0.953 1.00 94.44 194 GLY A C 1
ATOM 1553 O O . GLY A 1 194 ? 16.612 5.098 2.084 1.00 94.44 194 GLY A O 1
ATOM 1554 N N . ILE A 1 195 ? 16.205 6.033 0.073 1.00 94.50 195 ILE A N 1
ATOM 1555 C CA . ILE A 1 195 ? 14.807 6.404 0.348 1.00 94.50 195 ILE A CA 1
ATOM 1556 C C . ILE A 1 195 ? 13.964 5.154 0.608 1.00 94.50 195 ILE A C 1
ATOM 1558 O O . ILE A 1 195 ? 13.278 5.092 1.626 1.00 94.50 195 ILE A O 1
ATOM 1562 N N . PHE A 1 196 ? 14.044 4.150 -0.272 1.00 96.62 196 PHE A N 1
ATOM 1563 C CA . PHE A 1 196 ? 13.297 2.899 -0.139 1.00 96.62 196 PHE A CA 1
ATOM 1564 C C . PHE A 1 196 ? 13.548 2.244 1.222 1.00 96.62 196 PHE A C 1
ATOM 1566 O O . PHE A 1 196 ? 12.603 2.003 1.967 1.00 96.62 196 PHE A O 1
ATOM 1573 N N . VAL A 1 197 ? 14.818 2.018 1.571 1.00 96.31 197 VAL A N 1
ATOM 1574 C CA . VAL A 1 197 ? 15.217 1.354 2.821 1.00 96.31 197 VAL A CA 1
ATOM 1575 C C . VAL A 1 197 ? 14.787 2.173 4.038 1.00 96.31 197 VAL A C 1
ATOM 1577 O O . VAL A 1 197 ? 14.310 1.619 5.026 1.00 96.31 197 VAL A O 1
ATOM 1580 N N . SER A 1 198 ? 14.924 3.499 3.987 1.00 95.88 198 SER A N 1
ATOM 1581 C CA . SER A 1 198 ? 14.535 4.370 5.104 1.00 95.88 198 SER A CA 1
ATOM 1582 C C . SER A 1 198 ? 13.025 4.349 5.340 1.00 95.88 198 SER A C 1
ATOM 1584 O O . SER A 1 198 ? 12.583 4.191 6.478 1.00 95.88 198 SER A O 1
ATOM 1586 N N . VAL A 1 199 ? 12.233 4.437 4.268 1.00 96.31 199 VAL A N 1
ATOM 1587 C CA . VAL A 1 199 ? 10.766 4.403 4.341 1.00 96.31 199 VAL A CA 1
ATOM 1588 C C . VAL A 1 199 ? 10.259 3.016 4.738 1.00 96.31 199 VAL A C 1
ATOM 1590 O O . VAL A 1 199 ? 9.384 2.914 5.596 1.00 96.31 199 VAL A O 1
ATOM 1593 N N . GLU A 1 200 ? 10.830 1.947 4.180 1.00 97.12 200 GLU A N 1
ATOM 1594 C CA . GLU A 1 200 ? 10.530 0.569 4.583 1.00 97.12 200 GLU A CA 1
ATOM 1595 C C . GLU A 1 200 ? 10.762 0.384 6.087 1.00 97.12 200 GLU A C 1
ATOM 1597 O O . GLU A 1 200 ? 9.867 -0.068 6.803 1.00 97.12 200 GLU A O 1
ATOM 1602 N N . ASN A 1 201 ? 11.918 0.817 6.594 1.00 96.44 201 ASN A N 1
ATOM 1603 C CA . ASN A 1 201 ? 12.230 0.743 8.019 1.00 96.44 201 ASN A CA 1
ATOM 1604 C C . ASN A 1 201 ? 11.271 1.577 8.877 1.00 96.44 201 ASN A C 1
ATOM 1606 O O . ASN A 1 201 ? 10.901 1.141 9.966 1.00 96.44 201 ASN A O 1
ATOM 1610 N N . ALA A 1 202 ? 10.848 2.757 8.416 1.00 96.00 202 ALA A N 1
ATOM 1611 C CA . ALA A 1 202 ? 9.855 3.567 9.120 1.00 96.00 202 ALA A CA 1
ATOM 1612 C C . ALA A 1 202 ? 8.503 2.839 9.214 1.00 96.00 202 ALA A C 1
ATOM 1614 O O . ALA A 1 202 ? 7.920 2.753 10.294 1.00 96.00 202 ALA A O 1
ATOM 1615 N N . ILE A 1 203 ? 8.042 2.228 8.118 1.00 96.44 203 ILE A N 1
ATOM 1616 C CA . ILE A 1 203 ? 6.807 1.428 8.074 1.00 96.44 203 ILE A CA 1
ATOM 1617 C C . ILE A 1 203 ? 6.888 0.218 9.020 1.00 96.44 203 ILE A C 1
ATOM 1619 O O . ILE A 1 203 ? 5.935 -0.067 9.753 1.00 96.44 203 ILE A O 1
ATOM 1623 N N . VAL A 1 204 ? 8.031 -0.473 9.043 1.00 96.12 204 VAL A N 1
ATOM 1624 C CA . VAL A 1 204 ? 8.275 -1.611 9.944 1.00 96.12 204 VAL A CA 1
ATOM 1625 C C . VAL A 1 204 ? 8.323 -1.161 11.407 1.00 96.12 204 VAL A C 1
ATOM 1627 O O . VAL A 1 204 ? 7.719 -1.814 12.254 1.00 96.12 204 VAL A O 1
ATOM 1630 N N . LYS A 1 205 ? 8.950 -0.019 11.723 1.00 94.94 205 LYS A N 1
ATOM 1631 C CA . LYS A 1 205 ? 8.949 0.574 13.079 1.00 94.94 205 LYS A CA 1
ATOM 1632 C C . LYS A 1 205 ? 7.553 0.989 13.535 1.00 94.94 205 LYS A C 1
ATOM 1634 O O . LYS A 1 205 ? 7.226 0.864 14.711 1.00 94.94 205 LYS A O 1
ATOM 1639 N N . LEU A 1 206 ? 6.704 1.425 12.605 1.00 94.31 206 LEU A N 1
ATOM 1640 C CA . LEU A 1 206 ? 5.280 1.618 12.858 1.00 94.31 206 LEU A CA 1
ATOM 1641 C C . LEU A 1 206 ? 4.534 0.278 13.012 1.00 94.31 206 LEU A C 1
ATOM 1643 O O . LEU A 1 206 ? 3.347 0.280 13.295 1.00 94.31 206 LEU A O 1
ATOM 1647 N N . GLY A 1 207 ? 5.152 -0.891 12.859 1.00 95.19 207 GLY A N 1
ATOM 1648 C CA . GLY A 1 207 ? 4.465 -2.178 13.011 1.00 95.19 207 GLY A CA 1
ATOM 1649 C C . GLY A 1 207 ? 3.329 -2.374 12.002 1.00 95.19 207 GLY A C 1
ATOM 1650 O O . GLY A 1 207 ? 2.314 -2.987 12.326 1.00 95.19 207 GLY A O 1
ATOM 1651 N N . LEU A 1 208 ? 3.462 -1.802 10.801 1.00 96.88 208 LEU A N 1
ATOM 1652 C CA . LEU A 1 208 ? 2.441 -1.866 9.749 1.00 96.88 208 LEU A CA 1
ATOM 1653 C C . LEU A 1 208 ? 2.773 -2.881 8.644 1.00 96.88 208 LEU A C 1
ATOM 1655 O O . LEU A 1 208 ? 2.020 -3.000 7.681 1.00 96.88 208 LEU A O 1
ATOM 1659 N N . GLU A 1 209 ? 3.867 -3.638 8.781 1.00 94.69 209 GLU A N 1
ATOM 1660 C CA . GLU A 1 209 ? 4.406 -4.507 7.726 1.00 94.69 209 GLU A CA 1
ATOM 1661 C C . GLU A 1 209 ? 3.388 -5.491 7.133 1.00 94.69 209 GLU A C 1
ATOM 1663 O O . GLU A 1 209 ? 3.477 -5.776 5.945 1.00 94.69 209 GLU A O 1
ATOM 1668 N N . LYS A 1 210 ? 2.441 -5.996 7.935 1.00 95.12 210 LYS A N 1
ATOM 1669 C CA . LYS A 1 210 ? 1.368 -6.920 7.515 1.00 95.12 210 LYS A CA 1
ATOM 1670 C C . LYS A 1 210 ? -0.021 -6.417 7.901 1.00 95.12 210 LYS A C 1
ATOM 1672 O O . LYS A 1 210 ? -0.919 -7.187 8.234 1.00 95.12 210 LYS A O 1
ATOM 1677 N N . VAL A 1 211 ? -0.216 -5.100 7.901 1.00 95.81 211 VAL A N 1
ATOM 1678 C CA . VAL A 1 211 ? -1.452 -4.478 8.402 1.00 95.81 211 VAL A CA 1
ATOM 1679 C C . VAL A 1 211 ? -2.717 -4.896 7.636 1.00 95.81 211 VAL A C 1
ATOM 1681 O O . VAL A 1 211 ? -3.817 -4.772 8.168 1.00 95.81 211 VAL A O 1
ATOM 1684 N N . TRP A 1 212 ? -2.606 -5.423 6.414 1.00 94.69 212 TRP A N 1
ATOM 1685 C CA . TRP A 1 212 ? -3.740 -5.989 5.667 1.00 94.69 212 TRP A CA 1
ATOM 1686 C C . TRP A 1 212 ? -4.291 -7.290 6.265 1.00 94.69 212 TRP A C 1
ATOM 1688 O O . TRP A 1 212 ? -5.480 -7.554 6.094 1.00 94.69 212 TRP A O 1
ATOM 1698 N N . ASP A 1 213 ? -3.485 -8.049 7.013 1.00 94.31 213 ASP A N 1
ATOM 1699 C CA . ASP A 1 213 ? -3.927 -9.268 7.708 1.00 94.31 213 ASP A CA 1
ATOM 1700 C C . ASP A 1 213 ? -4.673 -8.952 9.017 1.00 94.31 213 ASP A C 1
ATOM 1702 O O . ASP A 1 213 ? -5.340 -9.814 9.598 1.00 94.31 213 ASP A O 1
ATOM 1706 N N . LEU A 1 214 ? -4.591 -7.700 9.487 1.00 90.25 214 LEU A N 1
ATOM 1707 C CA . LEU A 1 214 ? -5.246 -7.250 10.708 1.00 90.25 214 LEU A CA 1
ATOM 1708 C C . LEU A 1 214 ? -6.772 -7.325 10.552 1.00 90.25 214 LEU A C 1
ATOM 1710 O O . LEU A 1 214 ? -7.367 -6.687 9.671 1.00 90.25 214 LEU A O 1
ATOM 1714 N N . LYS A 1 215 ? -7.417 -8.087 11.435 1.00 91.00 215 LYS A N 1
ATOM 1715 C CA . LYS A 1 215 ? -8.877 -8.183 11.491 1.00 91.00 215 LYS A CA 1
ATOM 1716 C C . LYS A 1 215 ? -9.452 -6.949 12.200 1.00 91.00 215 LYS A C 1
ATOM 1718 O O . LYS A 1 215 ? -8.889 -6.543 13.219 1.00 91.00 215 LYS A O 1
ATOM 1723 N N . PRO A 1 216 ? -10.552 -6.362 11.692 1.00 90.50 216 PRO A N 1
ATOM 1724 C CA . PRO A 1 216 ? -11.267 -5.316 12.414 1.00 90.50 216 PRO A CA 1
ATOM 1725 C C . PRO A 1 216 ? -11.668 -5.795 13.813 1.00 90.50 216 PRO A C 1
ATOM 1727 O O . PRO A 1 216 ? -12.199 -6.899 13.940 1.00 90.50 216 PRO A O 1
ATOM 1730 N N . LEU A 1 217 ? -11.425 -4.973 14.838 1.00 91.12 217 LEU A N 1
ATOM 1731 C CA . LEU A 1 217 ? -11.817 -5.273 16.226 1.00 91.12 217 LEU A CA 1
ATOM 1732 C C . LEU A 1 217 ? -13.335 -5.377 16.394 1.00 91.12 217 LEU A C 1
ATOM 1734 O O . LEU A 1 217 ? -13.819 -6.138 17.223 1.00 91.12 217 LEU A O 1
ATOM 1738 N N . VAL A 1 218 ? -14.070 -4.603 15.597 1.00 90.88 218 VAL A N 1
ATOM 1739 C CA . VAL A 1 218 ? -15.513 -4.426 15.718 1.00 90.88 218 VAL A CA 1
ATOM 1740 C C . VAL A 1 218 ? -16.191 -4.843 14.416 1.00 90.88 218 VAL A C 1
ATOM 1742 O O . VAL A 1 218 ? -15.756 -4.463 13.324 1.00 90.88 218 VAL A O 1
ATOM 1745 N N . ASN A 1 219 ? -17.263 -5.632 14.515 1.00 90.62 219 ASN A N 1
ATOM 1746 C CA . ASN A 1 219 ? -18.025 -6.093 13.357 1.00 90.62 219 ASN A CA 1
ATOM 1747 C C . ASN A 1 219 ? -19.273 -5.218 13.097 1.00 90.62 219 ASN A C 1
ATOM 1749 O O . ASN A 1 219 ? -19.636 -4.340 13.876 1.00 90.62 219 ASN A O 1
ATOM 1753 N N . GLY A 1 220 ? -19.964 -5.456 11.977 1.00 88.50 220 GLY A N 1
ATOM 1754 C CA . GLY A 1 220 ? -21.150 -4.668 11.611 1.00 88.50 220 GLY A CA 1
ATOM 1755 C C . GLY A 1 220 ? -22.322 -4.778 12.597 1.00 88.50 220 GLY A C 1
ATOM 1756 O O . GLY A 1 220 ? -23.079 -3.823 12.736 1.00 88.50 220 GLY A O 1
ATOM 1757 N N . LYS A 1 221 ? -22.478 -5.909 13.297 1.00 89.31 221 LYS A N 1
ATOM 1758 C CA . LYS A 1 221 ? -23.526 -6.092 14.314 1.00 89.31 221 LYS A CA 1
ATOM 1759 C C . LYS A 1 221 ? -23.232 -5.274 15.562 1.00 89.31 221 LYS A C 1
ATOM 1761 O O . LYS A 1 221 ? -24.135 -4.616 16.066 1.00 89.31 221 LYS A O 1
ATOM 1766 N N . ASP A 1 222 ? -21.982 -5.266 16.009 1.00 91.62 222 ASP A N 1
ATOM 1767 C CA . ASP A 1 222 ? -21.563 -4.486 17.175 1.00 91.62 222 ASP A CA 1
ATOM 1768 C C . ASP A 1 222 ? -21.809 -2.986 16.937 1.00 91.62 222 ASP A C 1
ATOM 1770 O O . ASP A 1 222 ? -22.368 -2.300 17.791 1.00 91.62 222 ASP A O 1
ATOM 1774 N N . ILE A 1 223 ? -21.493 -2.506 15.726 1.00 91.88 223 ILE A N 1
ATOM 1775 C CA . ILE A 1 223 ? -21.760 -1.126 15.291 1.00 91.88 223 ILE A CA 1
ATOM 1776 C C . ILE A 1 223 ? -23.260 -0.828 15.306 1.00 91.88 223 ILE A C 1
ATOM 1778 O O . ILE A 1 223 ? -23.679 0.184 15.862 1.00 91.88 223 ILE A O 1
ATOM 1782 N N . MET A 1 224 ? -24.089 -1.699 14.722 1.00 92.25 224 MET A N 1
ATOM 1783 C CA . MET A 1 224 ? -25.545 -1.504 14.729 1.00 92.25 224 MET A CA 1
ATOM 1784 C C . MET A 1 224 ? -26.107 -1.446 16.153 1.00 92.25 224 MET A C 1
ATOM 1786 O O . MET A 1 224 ? -26.959 -0.607 16.427 1.00 92.25 224 MET A O 1
ATOM 1790 N N . ASN A 1 225 ? -25.601 -2.282 17.062 1.00 91.25 225 ASN A N 1
ATOM 1791 C CA . ASN A 1 225 ? -26.028 -2.295 18.460 1.00 91.25 225 ASN A CA 1
ATOM 1792 C C . ASN A 1 225 ? -25.638 -1.001 19.189 1.00 91.25 225 ASN A C 1
ATOM 1794 O O . ASN A 1 225 ? -26.476 -0.410 19.868 1.00 91.25 225 ASN A O 1
ATOM 1798 N N . VAL A 1 226 ? -24.394 -0.536 19.025 1.00 90.69 226 VAL A N 1
ATOM 1799 C CA . VAL A 1 226 ? -23.900 0.707 19.645 1.00 90.69 226 VAL A CA 1
ATOM 1800 C C . VAL A 1 226 ? -24.647 1.935 19.134 1.00 90.69 226 VAL A C 1
ATOM 1802 O O . VAL A 1 226 ? -25.031 2.797 19.922 1.00 90.69 226 VAL A O 1
ATOM 1805 N N . LEU A 1 227 ? -24.881 2.001 17.825 1.00 87.88 227 LEU A N 1
ATOM 1806 C CA . LEU A 1 227 ? -25.556 3.125 17.178 1.00 87.88 227 LEU A CA 1
ATOM 1807 C C . LEU A 1 227 ? -27.091 3.005 17.210 1.00 87.88 227 LEU A C 1
ATOM 1809 O O . LEU A 1 227 ? -27.778 3.874 16.683 1.00 87.88 227 LEU A O 1
ATOM 1813 N N . GLN A 1 228 ? -27.630 1.926 17.792 1.00 87.81 228 GLN A N 1
ATOM 1814 C CA . GLN A 1 228 ? -29.064 1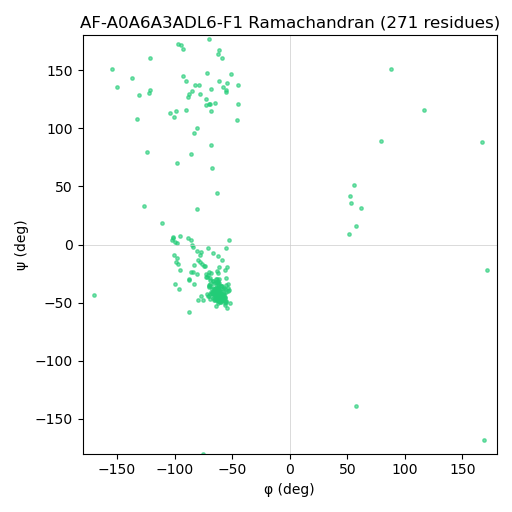.603 17.834 1.00 87.81 228 GLN A CA 1
ATOM 1815 C C . GLN A 1 228 ? -29.741 1.596 16.446 1.00 87.81 228 GLN A C 1
ATOM 1817 O O . GLN A 1 228 ? -30.906 1.971 16.285 1.00 87.81 228 GLN A O 1
ATOM 1822 N N . LEU A 1 229 ? -29.015 1.144 15.420 1.00 87.56 229 LEU A N 1
ATOM 1823 C CA . LEU A 1 229 ? -29.502 1.071 14.043 1.00 87.56 229 LEU A CA 1
ATOM 1824 C C . LEU A 1 229 ? -30.276 -0.229 13.811 1.00 87.56 229 LEU A C 1
ATOM 1826 O O . LEU A 1 229 ? -29.802 -1.320 14.116 1.00 87.56 229 LEU A O 1
ATOM 1830 N N . LYS A 1 230 ? -31.460 -0.119 13.201 1.00 81.94 230 LYS A N 1
ATOM 1831 C CA . LYS A 1 230 ? -32.312 -1.279 12.883 1.00 81.94 230 LYS A CA 1
ATOM 1832 C C . LYS A 1 230 ? -31.890 -2.018 11.613 1.00 81.94 230 LYS A C 1
ATOM 1834 O O . LYS A 1 230 ? -32.203 -3.194 11.459 1.00 81.94 230 LYS A O 1
ATOM 1839 N N . VAL A 1 231 ? -31.226 -1.326 10.689 1.00 84.12 231 VAL A N 1
ATOM 1840 C CA . VAL A 1 231 ? -30.798 -1.871 9.396 1.00 84.12 231 VAL A CA 1
ATOM 1841 C C . VAL A 1 231 ? -29.380 -1.393 9.115 1.00 84.12 231 VAL A C 1
ATOM 1843 O O . VAL A 1 231 ? -29.022 -0.257 9.430 1.00 84.12 231 VAL A O 1
ATOM 1846 N N . GLY A 1 232 ? -28.575 -2.268 8.512 1.00 82.38 232 GLY A N 1
ATOM 1847 C CA . GLY A 1 232 ? -27.280 -1.882 7.968 1.00 82.38 232 GLY A CA 1
ATOM 1848 C C . GLY A 1 232 ? -27.412 -0.832 6.862 1.00 82.38 232 GLY A C 1
ATOM 1849 O O . GLY A 1 232 ? -28.492 -0.579 6.334 1.00 82.38 232 GLY A O 1
ATOM 1850 N N . GLY A 1 233 ? -26.300 -0.212 6.478 1.00 87.75 233 GLY A N 1
ATOM 1851 C CA . GLY A 1 233 ? -26.326 0.782 5.411 1.00 87.75 233 GLY A CA 1
ATOM 1852 C C . GLY A 1 233 ? -25.033 1.579 5.291 1.00 87.75 233 GLY A C 1
ATOM 1853 O O . GLY A 1 233 ? -24.032 1.226 5.922 1.00 87.75 233 GLY A O 1
ATOM 1854 N N . PRO A 1 234 ? -25.052 2.672 4.508 1.00 88.88 234 PRO A N 1
ATOM 1855 C CA . PRO A 1 234 ? -23.895 3.543 4.308 1.00 88.88 234 PRO A CA 1
ATOM 1856 C C . PRO A 1 234 ? -23.283 4.045 5.622 1.00 88.88 234 PRO A C 1
ATOM 1858 O O . PRO A 1 234 ? -22.064 4.071 5.752 1.00 88.88 234 PRO A O 1
ATOM 1861 N N . LEU A 1 235 ? -24.118 4.338 6.625 1.00 87.69 235 LEU A N 1
ATOM 1862 C CA . LEU A 1 235 ? -23.665 4.777 7.945 1.00 87.69 235 LEU A CA 1
ATOM 1863 C C . LEU A 1 235 ? -22.859 3.694 8.683 1.00 87.69 235 LEU A C 1
ATOM 1865 O O . LEU A 1 235 ? -21.844 3.997 9.299 1.00 87.69 235 LEU A O 1
ATOM 1869 N N . VAL A 1 236 ? -23.258 2.420 8.588 1.00 90.38 236 VAL A N 1
ATOM 1870 C CA . VAL A 1 236 ? -22.482 1.317 9.186 1.00 90.38 236 VAL A CA 1
ATOM 1871 C C . VAL A 1 236 ? -21.115 1.205 8.514 1.00 90.38 236 VAL A C 1
ATOM 1873 O O . VAL A 1 236 ? -20.121 1.001 9.202 1.00 90.38 236 VAL A O 1
ATOM 1876 N N . ARG A 1 237 ? -21.040 1.391 7.190 1.00 88.81 237 ARG A N 1
ATOM 1877 C CA . ARG A 1 237 ? -19.766 1.398 6.455 1.00 88.81 237 ARG A CA 1
ATOM 1878 C C . ARG A 1 237 ? -18.864 2.564 6.875 1.00 88.81 237 ARG A C 1
ATOM 1880 O O . ARG A 1 237 ? -17.677 2.341 7.095 1.00 88.81 237 ARG A O 1
ATOM 1887 N N . GLU A 1 238 ? -19.424 3.765 7.037 1.00 89.25 238 GLU A N 1
ATOM 1888 C CA . GLU A 1 238 ? -18.696 4.931 7.567 1.00 89.25 238 GLU A CA 1
ATOM 1889 C C . GLU A 1 238 ? -18.086 4.603 8.940 1.00 89.25 238 GLU A C 1
ATOM 1891 O O . GLU A 1 238 ? -16.889 4.786 9.165 1.00 89.25 238 GLU A O 1
ATOM 1896 N N . TRP A 1 239 ? -18.886 4.038 9.848 1.00 90.06 239 TRP A N 1
ATOM 1897 C CA . TRP A 1 239 ? -18.420 3.671 11.185 1.00 90.06 239 TRP A CA 1
ATOM 1898 C C . TRP A 1 239 ? -17.438 2.495 11.199 1.00 90.06 239 TRP A C 1
ATOM 1900 O O . TRP A 1 239 ? -16.550 2.471 12.047 1.00 90.06 239 TRP A O 1
ATOM 1910 N N . GLN A 1 240 ? -17.519 1.565 10.243 1.00 90.81 240 GLN A N 1
ATOM 1911 C CA . GLN A 1 240 ? -16.497 0.527 10.055 1.00 90.81 240 GLN A CA 1
ATOM 1912 C C . GLN A 1 240 ? -15.140 1.134 9.684 1.00 90.81 240 GLN A C 1
ATOM 1914 O O . GLN A 1 240 ? -14.115 0.718 10.225 1.00 90.81 240 GLN A O 1
ATOM 1919 N N . GLN A 1 241 ? -15.116 2.129 8.794 1.00 89.44 241 GLN A N 1
ATOM 1920 C CA . GLN A 1 241 ? -13.876 2.829 8.446 1.00 89.44 241 GLN A CA 1
ATOM 1921 C C . GLN A 1 241 ? -13.347 3.664 9.614 1.00 89.44 241 GLN A C 1
ATOM 1923 O O . GLN A 1 241 ? -12.150 3.608 9.895 1.00 89.44 241 GLN A O 1
ATOM 1928 N N . LYS A 1 242 ? -14.224 4.353 10.355 1.00 90.12 242 LYS A N 1
ATOM 1929 C CA . LYS A 1 242 ? -13.858 5.075 11.586 1.00 90.12 242 LYS A CA 1
ATOM 1930 C C . LYS A 1 242 ? -13.278 4.148 12.657 1.00 90.12 242 LYS A C 1
ATOM 1932 O O . LYS A 1 242 ? -12.242 4.468 13.231 1.00 90.12 242 LYS A O 1
ATOM 1937 N N . ALA A 1 243 ? -13.879 2.979 12.872 1.00 91.62 243 ALA A N 1
ATOM 1938 C CA . ALA A 1 243 ? -13.366 1.972 13.801 1.00 91.62 243 ALA A CA 1
ATOM 1939 C C . ALA A 1 243 ? -11.990 1.438 13.371 1.00 91.62 243 ALA A C 1
ATOM 1941 O O . ALA A 1 243 ? -11.086 1.318 14.194 1.00 91.62 243 ALA A O 1
ATOM 1942 N N . LEU A 1 244 ? -11.792 1.178 12.074 1.00 91.69 244 LEU A N 1
ATOM 1943 C CA . LEU A 1 244 ? -10.487 0.770 11.549 1.00 91.69 244 LEU A CA 1
ATOM 1944 C C . LEU A 1 244 ? -9.433 1.877 11.714 1.00 91.69 244 LEU A C 1
ATOM 1946 O O . LEU A 1 244 ? -8.293 1.593 12.072 1.00 91.69 244 LEU A O 1
ATOM 1950 N N . SER A 1 245 ? -9.813 3.134 11.489 1.00 92.12 245 SER A N 1
ATOM 1951 C CA . SER A 1 245 ? -8.954 4.295 11.732 1.00 92.12 245 SER A CA 1
ATOM 1952 C C . SER A 1 245 ? -8.540 4.399 13.198 1.00 92.12 245 SER A C 1
ATOM 1954 O O . SER A 1 245 ? -7.352 4.530 13.499 1.00 92.12 245 SER A O 1
ATOM 1956 N N . TRP A 1 246 ? -9.494 4.218 14.114 1.00 92.94 246 TRP A N 1
ATOM 1957 C CA . TRP A 1 246 ? -9.223 4.159 15.546 1.00 92.94 246 TRP A CA 1
ATOM 1958 C C . TRP A 1 246 ? -8.267 3.015 15.903 1.00 92.94 246 TRP A C 1
ATOM 1960 O O . TRP A 1 246 ? -7.292 3.244 16.615 1.00 92.94 246 TRP A O 1
ATOM 1970 N N . GLN A 1 247 ? -8.484 1.816 15.355 1.00 93.56 247 GLN A N 1
ATOM 1971 C CA . GLN A 1 247 ? -7.629 0.645 15.580 1.00 93.56 247 GLN A CA 1
ATOM 1972 C C . GLN A 1 247 ? -6.198 0.867 15.067 1.00 93.56 247 GLN A C 1
ATOM 1974 O O . GLN A 1 247 ? -5.230 0.445 15.695 1.00 93.56 247 GLN A O 1
ATOM 1979 N N . LEU A 1 248 ? -6.036 1.556 13.935 1.00 93.25 248 LEU A N 1
ATOM 1980 C CA . LEU A 1 248 ? -4.715 1.920 13.423 1.00 93.25 248 LEU A CA 1
ATOM 1981 C C . LEU A 1 248 ? -4.028 2.974 14.297 1.00 93.25 248 LEU A C 1
ATOM 1983 O O . LEU A 1 248 ? -2.806 2.923 14.445 1.00 93.25 248 LEU A O 1
ATOM 1987 N N . ALA A 1 249 ? -4.794 3.896 14.885 1.00 92.69 249 ALA A N 1
ATOM 1988 C CA . ALA A 1 249 ? -4.288 4.895 15.821 1.00 92.69 249 ALA A CA 1
ATOM 1989 C C . ALA A 1 249 ? -3.922 4.307 17.197 1.00 92.69 249 ALA A C 1
ATOM 1991 O O . ALA A 1 249 ? -3.022 4.839 17.846 1.00 92.69 249 ALA A O 1
ATOM 1992 N N . HIS A 1 250 ? -4.570 3.212 17.610 1.00 92.81 250 HIS A N 1
ATOM 1993 C CA . HIS A 1 250 ? -4.403 2.561 18.913 1.00 92.81 250 HIS A CA 1
ATOM 1994 C C . HIS A 1 250 ? -4.023 1.082 18.729 1.00 92.81 250 HIS A C 1
ATOM 1996 O O . HIS A 1 250 ? -4.873 0.202 18.855 1.00 92.81 250 HIS A O 1
ATOM 2002 N N . PRO A 1 251 ? -2.746 0.769 18.433 1.00 90.88 251 PRO A N 1
ATOM 2003 C CA . PRO A 1 251 ? -2.330 -0.593 18.083 1.00 90.88 251 PRO A CA 1
ATOM 2004 C C . PRO A 1 251 ? -2.538 -1.630 19.196 1.00 90.88 251 PRO A C 1
ATOM 2006 O O . PRO A 1 251 ? -2.667 -2.812 18.892 1.00 90.88 251 PRO A O 1
ATOM 2009 N N . SER A 1 252 ? -2.578 -1.196 20.457 1.00 91.25 252 SER A N 1
ATOM 2010 C CA . SER A 1 252 ? -2.841 -2.050 21.624 1.00 91.25 252 SER A CA 1
ATOM 2011 C C . SER A 1 252 ? -4.280 -1.942 22.139 1.00 91.25 252 SER A C 1
ATOM 2013 O O . SER A 1 252 ? -4.572 -2.484 23.200 1.00 91.25 252 SER A O 1
ATOM 2015 N N . GLY A 1 253 ? -5.146 -1.208 21.433 1.00 91.62 253 GLY A N 1
ATOM 2016 C CA . GLY A 1 253 ? -6.510 -0.944 21.874 1.00 91.62 253 GLY A CA 1
ATOM 2017 C C . GLY A 1 253 ? -7.408 -2.177 21.785 1.00 91.62 253 GLY A C 1
ATOM 2018 O O . GLY A 1 253 ? -7.245 -3.012 20.888 1.00 91.62 253 GLY A O 1
ATOM 2019 N N . THR A 1 254 ? -8.367 -2.291 22.701 1.00 94.44 254 THR A N 1
ATOM 2020 C CA . THR A 1 254 ? -9.308 -3.421 22.735 1.00 94.44 254 THR A CA 1
ATOM 2021 C C . THR A 1 254 ? -10.598 -3.141 21.962 1.00 94.44 254 THR A C 1
ATOM 2023 O O . THR A 1 254 ? -10.886 -2.014 21.546 1.00 94.44 254 THR A O 1
ATOM 2026 N N . ALA A 1 255 ? -11.397 -4.190 21.741 1.00 93.38 255 ALA A N 1
ATOM 2027 C CA . ALA A 1 255 ? -12.710 -4.038 21.122 1.00 93.38 255 ALA A CA 1
ATOM 2028 C C . ALA A 1 255 ? -13.650 -3.203 22.008 1.00 93.38 255 ALA A C 1
ATOM 2030 O O . ALA A 1 255 ? -14.395 -2.374 21.490 1.00 93.38 255 ALA A O 1
ATOM 2031 N N . GLU A 1 256 ? -13.579 -3.372 23.330 1.00 93.44 256 GLU A N 1
ATOM 2032 C CA . GLU A 1 256 ? -14.364 -2.612 24.306 1.00 93.44 256 GLU A CA 1
ATOM 2033 C C . GLU A 1 256 ? -14.026 -1.118 24.249 1.00 93.44 256 GLU A C 1
ATOM 2035 O O . GLU A 1 256 ? -14.926 -0.294 24.097 1.00 93.44 256 GLU A O 1
ATOM 2040 N N . GLU A 1 257 ? -12.735 -0.775 24.260 1.00 94.38 257 GLU A N 1
ATOM 2041 C CA . GLU A 1 257 ? -12.267 0.612 24.153 1.00 94.38 257 GLU A CA 1
ATOM 2042 C C . GLU A 1 257 ? -12.715 1.269 22.838 1.00 94.38 257 GLU A C 1
ATOM 2044 O O . GLU A 1 257 ? -13.145 2.426 22.824 1.00 94.38 257 GLU A O 1
ATOM 2049 N N . CYS A 1 258 ? -12.680 0.522 21.729 1.00 93.44 258 CYS A N 1
ATOM 2050 C CA . CYS A 1 258 ? -13.163 1.003 20.435 1.00 93.44 258 CYS A CA 1
ATOM 2051 C C . CYS A 1 258 ? -14.676 1.282 20.455 1.00 93.44 258 CYS A C 1
ATOM 2053 O O . CYS A 1 258 ? -15.136 2.298 19.924 1.00 93.44 258 CYS A O 1
ATOM 2055 N N . LEU A 1 259 ? -15.461 0.394 21.074 1.00 93.12 259 LEU A N 1
ATOM 2056 C CA . LEU A 1 259 ? -16.913 0.546 21.199 1.00 93.12 259 LEU A CA 1
ATOM 2057 C C . LEU A 1 259 ? -17.289 1.719 22.108 1.00 93.12 259 LEU A C 1
ATOM 2059 O O . LEU A 1 259 ? -18.248 2.434 21.810 1.00 93.12 259 LEU A O 1
ATOM 2063 N N . ASP A 1 260 ? -16.548 1.942 23.188 1.00 93.31 260 ASP A N 1
ATOM 2064 C CA . ASP A 1 260 ? -16.792 3.064 24.094 1.00 93.31 260 ASP A CA 1
ATOM 2065 C C . ASP A 1 260 ? -16.439 4.400 23.433 1.00 93.31 260 ASP A C 1
ATOM 2067 O O . ASP A 1 260 ? -17.273 5.312 23.415 1.00 93.31 260 ASP A O 1
ATOM 2071 N N . TRP A 1 261 ? -15.299 4.478 22.737 1.00 93.56 261 TRP A N 1
ATOM 2072 C CA . TRP A 1 261 ? -14.968 5.628 21.888 1.00 93.56 261 TRP A CA 1
ATOM 2073 C C . TRP A 1 261 ? -16.054 5.906 20.835 1.00 93.56 261 TRP A C 1
ATOM 2075 O O . TRP A 1 261 ? -16.422 7.063 20.592 1.00 93.56 261 TRP A O 1
ATOM 2085 N N . MET A 1 262 ? -16.600 4.854 20.218 1.00 92.12 262 MET A N 1
ATOM 2086 C CA . MET A 1 262 ? -17.659 4.965 19.214 1.00 92.12 262 MET A CA 1
ATOM 2087 C C . MET A 1 262 ? -18.946 5.555 19.803 1.00 92.12 262 MET A C 1
ATOM 2089 O O . MET A 1 262 ? -19.507 6.488 19.222 1.00 92.12 262 MET A O 1
ATOM 2093 N N . LYS A 1 263 ? -19.389 5.069 20.973 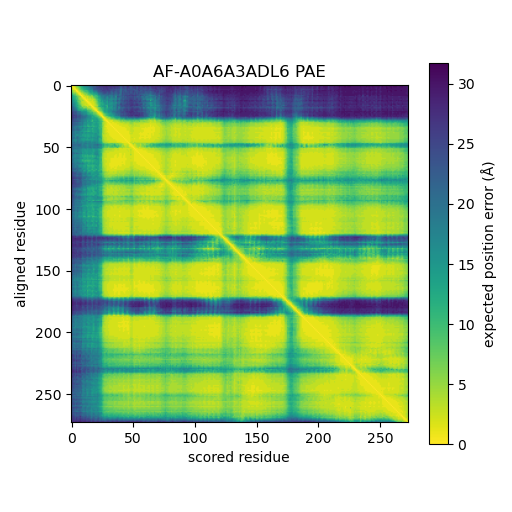1.00 91.19 263 LYS A N 1
ATOM 2094 C CA . LYS A 1 263 ? -20.563 5.604 21.692 1.00 91.19 263 LYS A CA 1
ATOM 2095 C C . LYS A 1 263 ? -20.390 7.084 22.025 1.00 91.19 263 LYS A C 1
ATOM 2097 O O . LYS A 1 263 ? -21.307 7.878 21.796 1.00 91.19 263 LYS A O 1
ATOM 2102 N N . GLU A 1 264 ? -19.225 7.463 22.549 1.00 90.19 264 GLU A N 1
ATOM 2103 C CA . GLU A 1 264 ? -18.929 8.849 22.921 1.00 90.19 264 GLU A CA 1
ATOM 2104 C C . GLU A 1 264 ? -18.927 9.778 21.705 1.00 90.19 264 GLU A C 1
ATOM 2106 O O . GLU A 1 264 ? -19.547 10.846 21.726 1.00 90.19 264 GLU A O 1
ATOM 2111 N N . THR A 1 265 ? -18.259 9.362 20.629 1.00 89.19 265 THR A N 1
ATOM 2112 C CA . THR A 1 265 ? -18.147 10.146 19.393 1.00 89.19 265 THR A CA 1
ATOM 2113 C C . THR A 1 265 ? -19.509 10.306 18.718 1.00 89.19 265 THR A C 1
ATOM 2115 O O . THR A 1 265 ? -19.867 11.407 18.296 1.00 89.19 265 THR A O 1
ATOM 2118 N N . TYR A 1 266 ? -20.315 9.242 18.673 1.00 87.62 266 TYR A N 1
ATOM 2119 C CA . TYR A 1 266 ? -21.666 9.302 18.114 1.00 87.62 266 TYR A CA 1
ATOM 2120 C C . TYR A 1 266 ? -22.599 10.197 18.940 1.00 87.62 266 TYR A C 1
ATOM 2122 O O . TYR A 1 266 ? -23.319 11.023 18.381 1.00 87.62 266 TYR A O 1
ATOM 2130 N N . SER A 1 267 ? -22.525 10.112 20.271 1.00 87.38 267 SER A N 1
ATOM 2131 C CA . SER A 1 267 ? -23.316 10.963 21.170 1.00 87.38 267 SER A CA 1
ATOM 2132 C C . SER A 1 267 ? -22.985 12.450 21.010 1.00 87.38 267 SER A C 1
ATOM 2134 O O . SER A 1 267 ? -23.875 13.292 21.107 1.00 87.38 267 SER A O 1
ATOM 2136 N N . LYS A 1 268 ? -21.712 12.791 20.759 1.00 86.69 268 LYS A N 1
ATOM 2137 C CA . LYS A 1 268 ? -21.291 14.171 20.458 1.00 86.69 268 LYS A CA 1
ATOM 2138 C C . LYS A 1 268 ? -21.864 14.654 19.124 1.00 86.69 268 LYS A C 1
ATOM 2140 O O . LYS A 1 268 ? -22.357 15.775 19.073 1.00 86.69 268 LYS A O 1
ATOM 2145 N N . ARG A 1 269 ? -21.868 13.802 18.090 1.00 82.31 269 ARG A N 1
ATOM 2146 C CA . ARG A 1 269 ? -22.449 14.122 16.773 1.00 82.31 269 ARG A CA 1
ATOM 2147 C C . ARG A 1 269 ? -23.942 14.440 16.866 1.00 82.31 269 ARG A C 1
ATOM 2149 O O . ARG A 1 269 ? -24.351 15.471 16.357 1.00 82.31 269 ARG A O 1
ATOM 2156 N N . ILE A 1 270 ? -24.721 13.623 17.581 1.00 83.31 270 ILE A N 1
ATOM 2157 C CA . ILE A 1 270 ? -26.168 13.856 17.764 1.00 83.31 270 ILE A CA 1
ATOM 2158 C C . ILE A 1 270 ? -26.453 15.180 18.487 1.00 83.31 270 ILE A C 1
ATOM 2160 O O . ILE A 1 270 ? -27.461 15.812 18.220 1.00 83.31 270 ILE A O 1
ATOM 2164 N N . LYS A 1 271 ? -25.592 15.613 19.417 1.00 81.56 271 LYS A N 1
ATOM 2165 C CA . LYS A 1 271 ? -25.790 16.872 20.162 1.00 81.56 271 LYS A CA 1
ATOM 2166 C C . LYS A 1 271 ? -25.473 18.131 19.349 1.00 81.56 271 LYS A C 1
ATOM 2168 O O . LYS A 1 271 ? -25.798 19.224 19.804 1.00 81.56 271 LYS A O 1
ATOM 2173 N N . MET A 1 272 ? -24.759 17.987 18.235 1.00 70.50 272 MET A N 1
ATOM 2174 C CA . MET A 1 272 ? -24.359 19.092 17.360 1.00 70.50 272 MET A CA 1
ATOM 2175 C C . MET A 1 272 ? -25.270 19.240 16.133 1.00 70.50 272 MET A C 1
ATOM 2177 O O . MET A 1 272 ? -25.197 20.273 15.470 1.00 70.50 272 MET A O 1
ATOM 2181 N N . GLU A 1 273 ? -26.081 18.221 15.833 1.00 53.62 273 GLU A N 1
ATOM 2182 C CA . GLU A 1 273 ? -27.141 18.218 14.812 1.00 53.62 273 GLU A CA 1
ATOM 2183 C C . GLU A 1 273 ? -28.478 18.678 15.420 1.00 53.62 273 GLU A C 1
ATOM 2185 O O . GLU A 1 273 ? -29.213 19.402 14.711 1.00 53.62 273 GLU A O 1
#

Secondary structure (DSSP, 8-state):
--PPP-HHHHHHHHHHHHHHS-TTS-THHHHHHHHHHHHHHHHHHHH-GGGS-HHHHHHHHHHHHTGGGTT-EEE-TTS-EEEHHHHIIIIIS---HHHHHHHHHHHHHHHHHHHHHHHHHHSS-----S----GGGTTS-HHHHHHHHHHHHHHHHGGGHHHHHHHHHHH---SS---S-TTTS---HHHHHHHHHHHHHHHHHTT-TTGGGPPPSS-HHHHHHHTT-SS--HHHHHHHHHHHHHHHH-TT--HHHHHHHHHHHHHHHHHH-